Protein AF-A0A0A1DV80-F1 (afdb_monomer_lite)

pLDDT: mean 79.47, std 16.69, range [45.62, 98.44]

Structure (mmCIF, N/CA/C/O backbone):
data_AF-A0A0A1DV80-F1
#
_entry.id   AF-A0A0A1DV80-F1
#
loop_
_atom_site.group_PDB
_atom_site.id
_atom_site.type_symbol
_atom_site.label_atom_id
_atom_site.label_alt_id
_atom_site.label_comp_id
_atom_site.label_asym_id
_atom_site.label_entity_id
_atom_site.label_seq_id
_atom_site.pdbx_PDB_ins_code
_atom_site.Cartn_x
_atom_site.Cartn_y
_atom_site.Cartn_z
_atom_site.occupancy
_atom_site.B_iso_or_equiv
_atom_site.auth_seq_id
_atom_site.auth_comp_id
_atom_site.auth_asym_id
_atom_site.auth_atom_id
_atom_site.pdbx_PDB_model_num
ATOM 1 N N . MET A 1 1 ? -17.534 30.726 0.437 1.00 45.62 1 MET A N 1
ATOM 2 C CA . MET A 1 1 ? -19.013 30.752 0.409 1.00 45.62 1 MET A CA 1
ATOM 3 C C . MET A 1 1 ? -19.483 29.950 -0.798 1.00 45.62 1 MET A C 1
ATOM 5 O O . MET A 1 1 ? -19.640 30.515 -1.869 1.00 45.62 1 MET A O 1
ATOM 9 N N . THR A 1 2 ? -19.640 28.634 -0.671 1.00 45.81 2 THR A N 1
ATOM 10 C CA . THR A 1 2 ? -20.145 27.783 -1.761 1.00 45.81 2 THR A CA 1
ATOM 11 C C . THR A 1 2 ? -21.286 26.924 -1.237 1.00 45.81 2 THR A C 1
ATOM 13 O O . THR A 1 2 ? -21.209 26.302 -0.180 1.00 45.81 2 THR A O 1
ATOM 16 N N . SER A 1 3 ? -22.398 27.039 -1.955 1.00 58.53 3 SER A N 1
ATOM 17 C CA . SER A 1 3 ? -23.748 26.667 -1.560 1.00 58.53 3 SER A CA 1
ATOM 18 C C . SER A 1 3 ? -23.981 25.162 -1.699 1.00 58.53 3 SER A C 1
ATOM 20 O O . SER A 1 3 ? -23.687 24.568 -2.735 1.00 58.53 3 SER A O 1
ATOM 22 N N . SER A 1 4 ? -24.526 24.557 -0.643 1.00 56.59 4 SER A N 1
ATOM 23 C CA . SER A 1 4 ? -24.950 23.156 -0.584 1.00 56.59 4 SER A CA 1
ATOM 24 C C . SER A 1 4 ? -26.191 22.918 -1.450 1.00 56.59 4 SER A C 1
ATOM 26 O O . SER A 1 4 ? -27.290 23.351 -1.103 1.00 56.59 4 SER A O 1
ATOM 28 N N . ALA A 1 5 ? -26.049 22.176 -2.548 1.00 61.38 5 ALA A N 1
ATOM 29 C CA . ALA A 1 5 ? -27.177 21.725 -3.359 1.00 61.38 5 ALA A CA 1
ATOM 30 C C . ALA A 1 5 ? -27.793 20.445 -2.763 1.00 61.38 5 ALA A C 1
ATOM 32 O O . ALA A 1 5 ? -27.346 19.328 -3.024 1.00 61.38 5 ALA A O 1
ATOM 33 N N . ARG A 1 6 ? -28.846 20.617 -1.956 1.00 59.44 6 ARG A N 1
ATOM 34 C CA .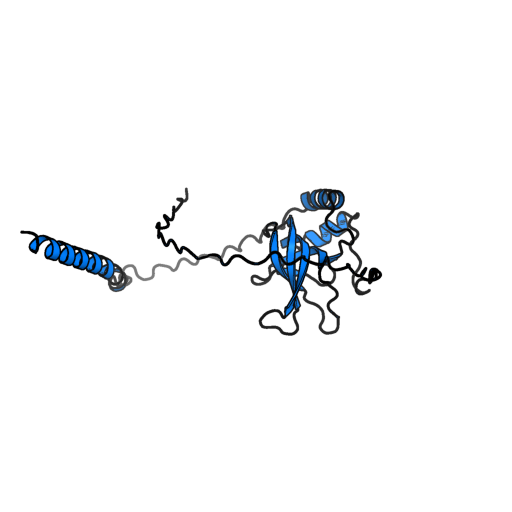 ARG A 1 6 ? -29.735 19.540 -1.495 1.00 59.44 6 ARG A CA 1
ATOM 35 C C . ARG A 1 6 ? -30.460 18.921 -2.696 1.00 59.44 6 ARG A C 1
ATOM 37 O O . ARG A 1 6 ? -31.345 19.548 -3.272 1.00 59.44 6 ARG A O 1
ATOM 44 N N . ARG A 1 7 ? -30.125 17.680 -3.056 1.00 61.72 7 ARG A N 1
ATOM 45 C CA . ARG A 1 7 ? -30.938 16.867 -3.973 1.00 61.72 7 ARG A CA 1
ATOM 46 C C . ARG A 1 7 ? -32.030 16.155 -3.176 1.00 61.72 7 ARG A C 1
ATOM 48 O O . ARG A 1 7 ? -31.753 15.234 -2.417 1.00 61.72 7 ARG A O 1
ATOM 55 N N . LEU A 1 8 ? -33.265 16.620 -3.347 1.00 61.31 8 LEU A N 1
ATOM 56 C CA . LEU A 1 8 ? -34.486 15.942 -2.917 1.00 61.31 8 LEU A CA 1
ATOM 57 C C . LEU A 1 8 ? -34.745 14.765 -3.871 1.00 61.31 8 LEU A C 1
ATOM 59 O O . LEU A 1 8 ? -34.996 14.975 -5.056 1.00 61.31 8 LEU A O 1
ATOM 63 N N . LEU A 1 9 ? -34.644 13.538 -3.362 1.00 60.78 9 LEU A N 1
ATOM 64 C CA . LEU A 1 9 ? -35.046 12.319 -4.069 1.00 60.78 9 LEU A CA 1
ATOM 65 C C . LEU A 1 9 ? -36.551 12.050 -3.842 1.00 60.78 9 LEU A C 1
ATOM 67 O O . LEU A 1 9 ? -37.035 12.251 -2.726 1.00 60.78 9 LEU A O 1
ATOM 71 N N . PRO A 1 10 ? -37.296 11.614 -4.876 1.00 52.72 10 PRO A N 1
ATOM 72 C CA . PRO A 1 10 ? -38.735 11.367 -4.803 1.00 52.72 10 PRO A CA 1
ATOM 73 C C . PRO A 1 10 ? -39.094 10.048 -4.084 1.00 52.72 10 PRO A C 1
ATOM 75 O O . PRO A 1 10 ? -38.354 9.067 -4.190 1.00 52.72 10 PRO A O 1
ATOM 78 N N . PRO A 1 11 ? -40.259 9.987 -3.406 1.00 56.75 11 PRO A N 1
ATOM 79 C CA . PRO A 1 11 ? -40.764 8.788 -2.752 1.00 56.75 11 PRO A CA 1
ATOM 80 C C . PRO A 1 11 ? -41.559 7.950 -3.761 1.00 56.75 11 PRO A C 1
ATOM 82 O O . PRO A 1 11 ? -42.740 8.194 -3.998 1.00 56.75 11 PRO A O 1
ATOM 85 N N . ALA A 1 12 ? -40.921 6.958 -4.375 1.00 55.69 12 ALA A N 1
ATOM 86 C CA . ALA A 1 12 ? -41.628 5.951 -5.160 1.00 55.69 12 ALA A CA 1
ATOM 87 C C . ALA A 1 12 ? -41.785 4.678 -4.322 1.00 55.69 12 ALA A C 1
ATOM 89 O O . ALA A 1 12 ? -40.884 3.846 -4.230 1.00 55.69 12 ALA A O 1
ATOM 90 N N . LEU A 1 13 ? -42.960 4.572 -3.698 1.00 55.25 13 LEU A N 1
ATOM 91 C CA . LEU A 1 13 ? -43.560 3.322 -3.252 1.00 55.25 13 LEU A CA 1
ATOM 92 C C . LEU A 1 13 ? -43.518 2.286 -4.383 1.00 55.25 13 LEU A C 1
ATOM 94 O O . LEU A 1 13 ? -44.096 2.522 -5.439 1.00 55.25 13 LEU A O 1
ATOM 98 N N . LEU A 1 14 ? -42.971 1.105 -4.107 1.00 55.75 14 LEU A N 1
ATOM 99 C CA . LEU A 1 14 ? -43.415 -0.138 -4.735 1.00 55.75 14 LEU A CA 1
ATOM 100 C C . LEU A 1 14 ? -43.264 -1.272 -3.719 1.00 55.75 14 LEU A C 1
ATOM 102 O O . LEU A 1 14 ? -42.194 -1.838 -3.514 1.00 55.75 14 LEU A O 1
ATOM 106 N N . ALA A 1 15 ? -44.374 -1.548 -3.038 1.00 54.16 15 ALA A N 1
ATOM 107 C CA . ALA A 1 15 ? -44.563 -2.730 -2.221 1.00 54.16 15 ALA A CA 1
ATOM 108 C C . ALA A 1 15 ? -44.630 -3.956 -3.141 1.00 54.16 15 ALA A C 1
ATOM 110 O O . ALA A 1 15 ? -45.606 -4.140 -3.866 1.00 54.16 15 ALA A O 1
ATOM 111 N N . VAL A 1 16 ? -43.594 -4.793 -3.107 1.00 56.81 16 VAL A N 1
ATOM 112 C CA . VAL A 1 16 ? -43.622 -6.136 -3.691 1.00 56.81 16 VAL A CA 1
ATOM 113 C C . VAL A 1 16 ? -43.660 -7.124 -2.534 1.00 56.81 16 VAL A C 1
ATOM 115 O O . VAL A 1 16 ? -42.659 -7.389 -1.874 1.00 56.81 16 VAL A O 1
ATOM 118 N N . LEU A 1 17 ? -44.866 -7.618 -2.263 1.00 59.25 17 LEU A N 1
ATOM 119 C CA . LEU A 1 17 ? -45.142 -8.705 -1.336 1.00 59.25 17 LEU A CA 1
ATOM 120 C C . LEU A 1 17 ? -44.662 -10.010 -2.000 1.00 59.25 17 LEU A C 1
ATOM 122 O O . LEU A 1 17 ? -45.382 -10.611 -2.795 1.00 59.25 17 LEU A O 1
ATOM 126 N N . ALA A 1 18 ? -43.418 -10.415 -1.741 1.00 52.72 18 ALA A N 1
ATOM 127 C CA . ALA A 1 18 ? -42.898 -11.699 -2.202 1.00 52.72 18 ALA A CA 1
ATOM 128 C C . ALA A 1 18 ? -43.193 -12.782 -1.156 1.00 52.72 18 ALA A C 1
ATOM 130 O O . ALA A 1 18 ? -42.671 -12.772 -0.042 1.00 52.72 18 ALA A O 1
ATOM 131 N N . LEU A 1 19 ? -44.074 -13.696 -1.551 1.00 56.81 19 LEU A N 1
ATOM 132 C CA . LEU A 1 19 ? -44.430 -14.940 -0.882 1.00 56.81 19 LEU A CA 1
ATOM 133 C C . LEU A 1 19 ? -43.156 -15.756 -0.581 1.00 56.81 19 LEU A C 1
ATOM 135 O O . LEU A 1 19 ? -42.456 -16.173 -1.502 1.00 56.81 19 LEU A O 1
ATOM 139 N N . ALA A 1 20 ? -42.846 -15.976 0.697 1.00 50.53 20 ALA A N 1
ATOM 140 C CA . ALA A 1 20 ? -41.732 -16.821 1.117 1.00 50.53 20 ALA A CA 1
ATOM 141 C C . ALA A 1 20 ? -42.163 -18.302 1.117 1.00 50.53 20 ALA A C 1
ATOM 143 O O . ALA A 1 20 ? -43.093 -18.652 1.848 1.00 50.53 20 ALA A O 1
ATOM 144 N N . PRO A 1 21 ? -41.519 -19.196 0.345 1.00 59.84 21 PRO A N 1
ATOM 145 C CA . PRO A 1 21 ? -41.686 -20.628 0.537 1.00 59.84 21 PRO A CA 1
ATOM 146 C C . PRO A 1 21 ? -40.945 -21.058 1.810 1.00 59.84 21 PRO A C 1
ATOM 148 O O . PRO A 1 21 ? -39.755 -20.791 1.982 1.00 59.84 21 PRO A O 1
ATOM 151 N N . ALA A 1 22 ? -41.667 -21.726 2.708 1.00 55.28 22 ALA A N 1
ATOM 152 C CA . ALA A 1 22 ? -41.114 -22.380 3.884 1.00 55.28 22 ALA A CA 1
ATOM 153 C C . ALA A 1 22 ? -40.126 -23.475 3.446 1.00 55.28 22 ALA A C 1
ATOM 155 O O . ALA A 1 22 ? -40.523 -24.491 2.875 1.00 55.28 22 ALA A O 1
ATOM 156 N N . ALA A 1 23 ? -38.835 -23.252 3.688 1.00 60.34 23 ALA A N 1
ATOM 157 C CA . ALA A 1 23 ? -37.800 -24.248 3.452 1.00 60.34 23 ALA A CA 1
ATOM 158 C C . ALA A 1 23 ? -37.765 -25.264 4.615 1.00 60.34 23 ALA A C 1
ATOM 160 O O . ALA A 1 23 ? -37.848 -24.860 5.778 1.00 60.34 23 ALA A O 1
ATOM 161 N N . PRO A 1 24 ? -37.636 -26.572 4.334 1.00 56.62 24 PRO A N 1
ATOM 162 C CA . PRO A 1 24 ? -37.513 -27.596 5.362 1.00 56.62 24 PRO A CA 1
ATOM 163 C C . PRO A 1 24 ? -36.176 -27.478 6.103 1.00 56.62 24 PRO A C 1
ATOM 165 O O . PRO A 1 24 ? -35.125 -27.249 5.502 1.00 56.62 24 PRO A O 1
ATOM 168 N N . ALA A 1 25 ? -36.229 -27.677 7.420 1.00 55.78 25 ALA A N 1
ATOM 169 C CA . ALA A 1 25 ? -35.079 -27.788 8.306 1.00 55.78 25 ALA A CA 1
ATOM 170 C C . ALA A 1 25 ? -34.263 -29.052 7.969 1.00 55.78 25 ALA A C 1
ATOM 172 O O . ALA A 1 25 ? -34.464 -30.119 8.543 1.00 55.78 25 ALA A O 1
ATOM 173 N N . GLY A 1 26 ? -33.365 -28.941 6.991 1.00 51.91 26 GLY A N 1
ATOM 174 C CA . GLY A 1 26 ? -32.355 -29.951 6.700 1.00 51.91 26 GLY A CA 1
ATOM 175 C C . GLY A 1 26 ? -31.184 -29.803 7.665 1.00 51.91 26 GLY A C 1
ATOM 176 O O . GLY A 1 26 ? -30.527 -28.765 7.682 1.00 51.91 26 GLY A O 1
ATOM 177 N N . ALA A 1 27 ? -30.935 -30.838 8.466 1.00 53.38 27 ALA A N 1
ATOM 178 C CA . ALA A 1 27 ? -29.774 -30.953 9.337 1.00 53.38 27 ALA A CA 1
ATOM 179 C C . ALA A 1 27 ? -28.478 -30.772 8.529 1.00 53.38 27 ALA A C 1
ATOM 181 O O . ALA A 1 27 ? -28.090 -31.629 7.735 1.00 53.38 27 ALA A O 1
ATOM 182 N N . THR A 1 28 ? -27.812 -29.637 8.718 1.00 54.28 28 THR A N 1
ATOM 183 C CA . THR A 1 28 ? -26.502 -29.358 8.141 1.00 54.28 28 THR A CA 1
ATOM 184 C C . THR A 1 28 ? -25.451 -30.162 8.897 1.00 54.28 28 THR A C 1
ATOM 186 O O . THR A 1 28 ? -25.067 -29.832 10.018 1.00 54.28 28 THR A O 1
ATOM 189 N N . ALA A 1 29 ? -24.981 -31.244 8.278 1.00 60.16 29 ALA A N 1
ATOM 190 C CA . ALA A 1 29 ? -23.756 -31.908 8.694 1.00 60.16 29 ALA A CA 1
ATOM 191 C C . ALA A 1 29 ? -22.610 -30.887 8.614 1.00 60.16 29 ALA A C 1
ATOM 193 O O . ALA A 1 29 ? -22.323 -30.347 7.544 1.00 60.16 29 ALA A O 1
ATOM 194 N N . ALA A 1 30 ? -22.003 -30.578 9.760 1.00 64.31 30 ALA A N 1
ATOM 195 C CA . ALA A 1 30 ? -20.865 -29.677 9.832 1.00 64.31 30 ALA A CA 1
ATOM 196 C C . ALA A 1 30 ? -19.725 -30.238 8.960 1.00 64.31 30 ALA A C 1
ATOM 198 O O . ALA A 1 30 ? -19.338 -31.395 9.155 1.00 64.31 30 ALA A O 1
ATOM 199 N N . PRO A 1 31 ? -19.186 -29.471 7.996 1.00 70.19 31 PRO A N 1
ATOM 200 C CA . PRO A 1 31 ? -18.029 -29.915 7.241 1.00 70.19 31 PRO A CA 1
ATOM 201 C C . PRO A 1 31 ? -16.857 -30.073 8.212 1.00 70.19 31 PRO A C 1
ATOM 203 O O . PRO A 1 31 ? -16.466 -29.130 8.901 1.00 70.19 31 PRO A O 1
ATOM 206 N N . VAL A 1 32 ? -16.311 -31.287 8.280 1.00 66.12 32 VAL A N 1
ATOM 207 C CA . VAL A 1 32 ? -15.057 -31.565 8.979 1.00 66.12 32 VAL A CA 1
ATOM 208 C C . VAL A 1 32 ? -13.970 -30.781 8.248 1.00 66.12 32 VAL A C 1
ATOM 210 O O . VAL A 1 32 ? -13.603 -31.119 7.124 1.00 66.12 32 VAL A O 1
ATOM 213 N N . ALA A 1 33 ? -13.515 -29.685 8.855 1.00 63.66 33 ALA A N 1
ATOM 214 C CA . ALA A 1 33 ? -12.435 -28.869 8.328 1.00 63.66 33 ALA A CA 1
ATOM 215 C C . ALA A 1 33 ? -11.159 -29.718 8.277 1.00 63.66 33 ALA A C 1
ATOM 217 O O . ALA A 1 33 ? -10.582 -30.060 9.310 1.00 63.66 33 ALA A O 1
ATOM 218 N N . VAL A 1 34 ? -10.742 -30.094 7.069 1.00 70.38 34 VAL A N 1
ATOM 219 C CA . VAL A 1 34 ? -9.449 -30.738 6.839 1.00 70.38 34 VAL A CA 1
ATOM 220 C C . VAL A 1 34 ? -8.370 -29.690 7.137 1.00 70.38 34 VAL A C 1
ATOM 222 O O . VAL A 1 34 ? -8.419 -28.613 6.540 1.00 70.38 34 VAL A O 1
ATOM 225 N N . PRO A 1 35 ? -7.428 -29.943 8.064 1.00 59.53 35 PRO A N 1
ATOM 226 C CA . PRO A 1 35 ? -6.361 -28.999 8.364 1.00 59.53 35 PRO A CA 1
ATOM 227 C C . PRO A 1 35 ? -5.484 -28.819 7.123 1.00 59.53 35 PRO A C 1
ATOM 229 O O . PRO A 1 35 ? -4.832 -29.756 6.660 1.00 59.53 35 PRO A O 1
ATOM 232 N N . GLU A 1 36 ? -5.510 -27.612 6.564 1.00 67.56 36 GLU A N 1
ATOM 233 C CA . GLU A 1 36 ? -4.682 -27.231 5.425 1.00 67.56 36 GLU A CA 1
ATOM 234 C C . GLU A 1 36 ? -3.203 -27.256 5.856 1.00 67.56 36 GLU A C 1
ATOM 236 O O . GLU A 1 36 ? -2.866 -26.710 6.915 1.00 67.56 36 GLU A O 1
ATOM 241 N N . PRO A 1 37 ? -2.309 -27.916 5.098 1.00 54.84 37 PRO A N 1
ATOM 242 C CA . PRO A 1 37 ? -0.904 -28.015 5.464 1.00 54.84 37 PRO A CA 1
ATOM 243 C C . PRO A 1 37 ? -0.294 -26.617 5.586 1.00 54.84 37 PRO A C 1
ATOM 245 O O . PRO A 1 37 ? -0.355 -25.805 4.659 1.00 54.84 37 PRO A O 1
ATOM 248 N N . ALA A 1 38 ? 0.314 -26.349 6.745 1.00 55.75 38 ALA A N 1
ATOM 249 C CA . ALA A 1 38 ? 1.034 -25.118 7.034 1.00 55.75 38 ALA A CA 1
ATOM 250 C C . ALA A 1 38 ? 2.192 -24.960 6.038 1.00 55.75 38 ALA A C 1
ATOM 252 O O . ALA A 1 38 ? 3.284 -25.499 6.212 1.00 55.75 38 ALA A O 1
ATOM 253 N N . THR A 1 39 ? 1.922 -24.248 4.948 1.00 52.19 39 THR A N 1
ATOM 254 C CA . THR A 1 39 ? 2.906 -23.958 3.911 1.00 52.19 39 THR A CA 1
ATOM 255 C C . THR A 1 39 ? 3.950 -23.020 4.509 1.00 52.19 39 THR A C 1
ATOM 257 O O . THR A 1 39 ? 3.603 -21.939 4.993 1.00 52.19 39 THR A O 1
ATOM 260 N N . ALA A 1 40 ? 5.215 -23.449 4.497 1.00 52.06 40 ALA A N 1
ATOM 261 C CA . ALA A 1 40 ? 6.348 -22.665 4.977 1.00 52.06 40 ALA A CA 1
ATOM 262 C C . ALA A 1 40 ? 6.342 -21.247 4.364 1.00 52.06 40 ALA A C 1
ATOM 264 O O . ALA A 1 40 ? 5.935 -21.085 3.205 1.00 52.06 40 ALA A O 1
ATOM 265 N N . PRO A 1 41 ? 6.768 -20.211 5.113 1.00 51.84 41 PRO A N 1
ATOM 266 C CA . PRO A 1 41 ? 6.835 -18.851 4.596 1.00 51.84 41 PRO A CA 1
ATOM 267 C C . PRO A 1 41 ? 7.821 -18.828 3.429 1.00 51.84 41 PRO A C 1
ATOM 269 O O . PRO A 1 41 ? 9.023 -18.995 3.605 1.00 51.84 41 PRO A O 1
ATOM 272 N N . ALA A 1 42 ? 7.299 -18.686 2.216 1.00 48.75 42 ALA A N 1
ATOM 273 C CA . ALA A 1 42 ? 8.141 -18.568 1.044 1.00 48.75 42 ALA A CA 1
ATOM 274 C C . ALA A 1 42 ? 8.808 -17.193 1.034 1.00 48.75 42 ALA A C 1
ATOM 276 O O . ALA A 1 42 ? 8.151 -16.178 1.280 1.00 48.75 42 ALA A O 1
ATOM 277 N N . ALA A 1 43 ? 10.100 -17.196 0.728 1.00 49.44 43 ALA A N 1
ATOM 278 C CA . ALA A 1 43 ? 10.895 -15.998 0.546 1.00 49.44 43 ALA A CA 1
ATOM 279 C C . ALA A 1 43 ? 10.310 -15.119 -0.575 1.00 49.44 43 ALA A C 1
ATOM 281 O O . ALA A 1 43 ? 9.843 -15.629 -1.599 1.00 49.44 43 ALA A O 1
ATOM 282 N N . T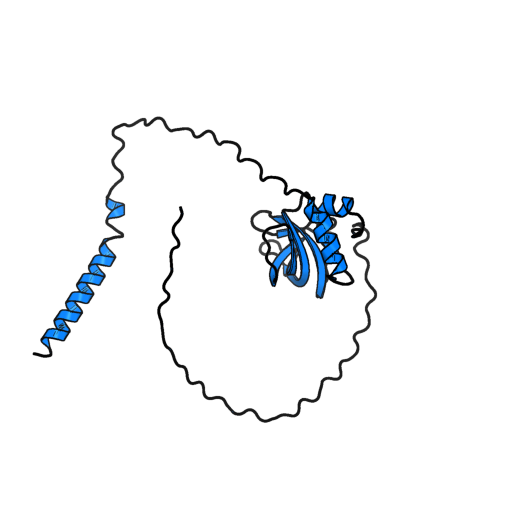YR A 1 44 ? 10.344 -13.799 -0.367 1.00 55.25 44 TYR A N 1
ATOM 283 C CA . TYR A 1 44 ? 10.253 -12.810 -1.446 1.00 55.25 44 TYR A CA 1
ATOM 284 C C . TYR A 1 44 ? 11.312 -13.139 -2.517 1.00 55.25 44 TYR A C 1
ATOM 286 O O . TYR A 1 44 ? 12.291 -13.827 -2.201 1.00 55.25 44 TYR A O 1
ATOM 294 N N . PRO A 1 45 ? 11.149 -12.695 -3.777 1.00 56.56 45 PRO A N 1
ATOM 295 C CA . PRO A 1 45 ? 12.204 -12.877 -4.759 1.00 56.56 45 PRO A CA 1
ATOM 296 C C . PRO A 1 45 ? 13.480 -12.278 -4.167 1.00 56.56 45 PRO A C 1
ATOM 298 O O . PRO A 1 45 ? 13.457 -11.155 -3.668 1.00 56.56 45 PRO A O 1
ATOM 301 N N . ALA A 1 46 ? 14.578 -13.034 -4.201 1.00 61.12 46 ALA A N 1
ATOM 302 C CA . ALA A 1 46 ? 15.850 -12.669 -3.567 1.00 61.12 46 ALA A CA 1
ATOM 303 C C . ALA A 1 46 ? 16.457 -11.344 -4.081 1.00 61.12 46 ALA A C 1
ATOM 305 O O . ALA A 1 46 ? 17.516 -10.937 -3.623 1.00 61.12 46 ALA A O 1
ATOM 306 N N . MET A 1 47 ? 15.805 -10.701 -5.053 1.00 64.69 47 MET A N 1
ATOM 307 C CA . MET A 1 47 ? 16.188 -9.428 -5.651 1.00 64.69 47 MET A CA 1
ATOM 308 C C . MET A 1 47 ? 15.683 -8.202 -4.884 1.00 64.69 47 MET A C 1
ATOM 310 O O . MET A 1 47 ? 16.193 -7.115 -5.130 1.00 64.69 47 MET A O 1
ATOM 314 N N . CYS A 1 48 ? 14.691 -8.343 -4.000 1.00 80.38 48 CYS A N 1
ATOM 315 C CA . CYS A 1 48 ? 14.173 -7.215 -3.230 1.00 80.38 48 CYS A CA 1
ATOM 316 C C . CYS A 1 48 ? 14.486 -7.406 -1.745 1.00 80.38 48 CYS A C 1
ATOM 318 O O . CYS A 1 48 ? 14.083 -8.409 -1.148 1.00 80.38 48 CYS A O 1
ATOM 320 N N . ASP A 1 49 ? 15.158 -6.423 -1.148 1.00 83.06 49 ASP A N 1
ATOM 321 C CA . ASP A 1 49 ? 15.418 -6.408 0.287 1.00 83.06 49 ASP A CA 1
ATOM 322 C C . ASP A 1 49 ? 14.105 -6.284 1.070 1.00 83.06 49 ASP A C 1
ATOM 324 O O . ASP A 1 49 ? 13.229 -5.458 0.767 1.00 83.06 49 ASP A O 1
ATOM 328 N N . ALA A 1 50 ? 13.959 -7.140 2.082 1.00 88.06 50 ALA A N 1
ATOM 329 C CA . ALA A 1 50 ? 12.826 -7.080 2.988 1.00 88.06 50 ALA A CA 1
ATOM 330 C C . ALA A 1 50 ? 12.886 -5.770 3.781 1.00 88.06 50 ALA A C 1
ATOM 332 O O . ALA A 1 50 ? 13.894 -5.493 4.420 1.00 88.06 50 ALA A O 1
ATOM 333 N N . LEU A 1 51 ? 11.794 -5.002 3.755 1.00 93.06 51 LEU A N 1
ATOM 334 C CA . LEU A 1 51 ? 11.661 -3.777 4.542 1.00 93.06 51 LEU A CA 1
ATOM 335 C C . LEU A 1 51 ? 11.789 -4.085 6.038 1.00 93.06 51 LEU A C 1
ATOM 337 O O . LEU A 1 51 ? 10.982 -4.856 6.577 1.00 93.06 51 LEU A O 1
ATOM 341 N N . ASP A 1 52 ? 12.737 -3.442 6.716 1.00 94.44 52 ASP A N 1
ATOM 342 C CA . ASP A 1 52 ? 12.813 -3.477 8.169 1.00 94.44 52 ASP A CA 1
ATOM 343 C C . ASP A 1 52 ? 11.799 -2.492 8.762 1.00 94.44 52 ASP A C 1
ATOM 345 O O . ASP A 1 52 ? 11.988 -1.280 8.794 1.00 94.44 52 ASP A O 1
ATOM 349 N N . LEU A 1 53 ? 10.693 -3.021 9.292 1.00 94.06 53 LEU A N 1
ATOM 350 C CA . LEU A 1 53 ? 9.652 -2.203 9.924 1.00 94.06 53 LEU A CA 1
ATOM 351 C C . LEU A 1 53 ? 10.106 -1.508 11.219 1.00 94.06 53 LEU A C 1
ATOM 353 O O . LEU A 1 53 ? 9.334 -0.747 11.812 1.00 94.06 53 LEU A O 1
ATOM 357 N N . THR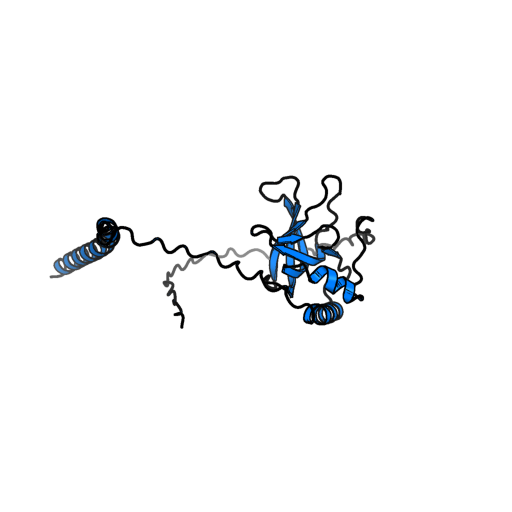 A 1 54 ? 11.300 -1.829 11.718 1.00 94.31 54 THR A N 1
ATOM 358 C CA . THR A 1 54 ? 11.897 -1.183 12.886 1.00 94.31 54 THR A CA 1
ATOM 359 C C . THR A 1 54 ? 12.791 -0.004 12.515 1.00 94.31 54 THR A C 1
ATOM 361 O O . THR A 1 54 ? 12.956 0.877 13.364 1.00 94.31 54 THR A O 1
ATOM 364 N N . ASP A 1 55 ? 13.261 0.065 11.266 1.00 96.12 55 ASP A N 1
ATOM 365 C CA . ASP A 1 55 ? 14.058 1.166 10.731 1.00 96.12 55 ASP A CA 1
ATOM 366 C C . ASP A 1 55 ? 13.146 2.292 10.212 1.00 96.12 55 ASP A C 1
ATOM 368 O O . ASP A 1 55 ? 12.466 2.185 9.190 1.00 96.12 55 ASP A O 1
ATOM 372 N N . GLU A 1 56 ? 13.114 3.391 10.962 1.00 95.38 56 GLU A N 1
ATOM 373 C CA . GLU A 1 56 ? 12.352 4.590 10.611 1.00 95.38 56 GLU A CA 1
ATOM 374 C C . GLU A 1 56 ? 12.864 5.236 9.320 1.00 95.38 56 GLU A C 1
ATOM 376 O O . GLU A 1 56 ? 12.061 5.618 8.472 1.00 95.38 56 GLU A O 1
ATOM 381 N N . ALA A 1 57 ? 14.184 5.285 9.122 1.00 95.31 57 ALA A N 1
ATOM 382 C CA . ALA A 1 57 ? 14.774 5.923 7.952 1.00 95.31 57 ALA A CA 1
ATOM 383 C C . ALA A 1 57 ? 14.447 5.152 6.666 1.00 95.31 57 ALA A C 1
ATOM 385 O O . ALA A 1 57 ? 14.234 5.766 5.619 1.00 95.31 57 ALA A O 1
ATOM 386 N N . GLU A 1 58 ? 14.366 3.819 6.735 1.00 95.44 58 GLU A N 1
ATOM 387 C CA . GLU A 1 58 ? 13.971 3.001 5.586 1.00 95.44 58 GLU A CA 1
ATOM 388 C C . GLU A 1 58 ? 12.496 3.220 5.212 1.00 95.44 58 GLU A C 1
ATOM 390 O O . GLU A 1 58 ? 12.165 3.391 4.033 1.00 95.44 58 GLU A O 1
ATOM 395 N N . ILE A 1 59 ? 11.604 3.261 6.208 1.00 96.06 59 ILE A N 1
ATOM 396 C CA . ILE A 1 59 ? 10.179 3.547 5.989 1.00 96.06 59 ILE A CA 1
ATOM 397 C C . ILE A 1 59 ? 9.998 4.947 5.402 1.00 96.06 59 ILE A C 1
ATOM 399 O O . ILE A 1 59 ? 9.262 5.099 4.425 1.00 96.06 59 ILE A O 1
ATOM 403 N N . ASP A 1 60 ? 10.693 5.943 5.946 1.00 94.75 60 ASP A N 1
ATOM 404 C CA . ASP A 1 60 ? 10.632 7.323 5.472 1.00 94.75 60 ASP A CA 1
ATOM 405 C C . ASP A 1 60 ? 11.144 7.441 4.036 1.00 94.75 60 ASP A C 1
ATOM 407 O O . ASP A 1 60 ? 10.484 8.055 3.196 1.00 94.75 60 ASP A O 1
ATOM 411 N N . ALA A 1 61 ? 12.264 6.790 3.707 1.00 93.75 61 ALA A N 1
ATOM 412 C CA . ALA A 1 61 ? 12.820 6.794 2.356 1.00 93.75 61 ALA A CA 1
ATOM 413 C C . ALA A 1 61 ? 11.854 6.201 1.316 1.00 93.75 61 ALA A C 1
ATOM 415 O O . ALA A 1 61 ? 11.768 6.713 0.197 1.00 93.75 61 ALA A O 1
ATOM 416 N N . ARG A 1 62 ? 11.096 5.153 1.674 1.00 95.12 62 ARG A N 1
ATOM 417 C CA . ARG A 1 62 ? 10.075 4.552 0.794 1.00 95.12 62 ARG A CA 1
ATOM 418 C C . ARG A 1 62 ? 8.775 5.361 0.754 1.00 95.12 62 ARG A C 1
ATOM 420 O O . ARG A 1 62 ? 8.119 5.408 -0.284 1.00 95.12 62 ARG A O 1
ATOM 427 N N . ALA A 1 63 ? 8.397 6.005 1.858 1.00 95.50 63 ALA A N 1
ATOM 428 C CA . ALA A 1 63 ? 7.172 6.798 1.964 1.00 95.50 63 ALA A CA 1
ATOM 429 C C . ALA A 1 63 ? 7.286 8.197 1.351 1.00 95.50 63 ALA A C 1
ATOM 431 O O . ALA A 1 63 ? 6.284 8.745 0.896 1.00 95.50 63 ALA A O 1
ATOM 432 N N . LEU A 1 64 ? 8.476 8.797 1.337 1.00 93.69 64 LEU A N 1
ATOM 433 C CA . LEU A 1 64 ? 8.697 10.143 0.813 1.00 93.69 64 LEU A CA 1
ATOM 434 C C . LEU A 1 64 ? 8.217 10.310 -0.646 1.00 93.69 64 LEU A C 1
ATOM 436 O O . LEU A 1 64 ? 7.438 11.237 -0.887 1.00 93.69 64 LEU A O 1
ATOM 440 N N . PRO A 1 65 ? 8.593 9.430 -1.602 1.00 94.00 65 PRO A N 1
ATOM 441 C CA . PRO A 1 65 ? 8.130 9.527 -2.985 1.00 94.00 65 PRO A CA 1
ATOM 442 C C . PRO A 1 65 ? 6.734 8.929 -3.217 1.00 94.00 65 PRO A C 1
ATOM 444 O O . PRO A 1 65 ? 6.282 8.933 -4.353 1.00 94.00 65 PRO A O 1
ATOM 447 N N . ALA A 1 66 ? 6.075 8.363 -2.202 1.00 95.56 66 ALA A N 1
ATOM 448 C CA . ALA A 1 66 ? 4.757 7.754 -2.354 1.00 95.56 66 ALA A CA 1
ATOM 449 C C . ALA A 1 66 ? 3.638 8.793 -2.181 1.00 95.56 66 ALA A C 1
ATOM 451 O O . ALA A 1 66 ? 3.677 9.622 -1.265 1.00 95.56 66 ALA A O 1
ATOM 452 N N . ASP A 1 67 ? 2.621 8.709 -3.034 1.00 95.62 67 ASP A N 1
ATOM 453 C CA . ASP A 1 67 ? 1.399 9.508 -2.930 1.00 95.62 67 ASP A CA 1
ATOM 454 C C . ASP A 1 67 ? 0.493 8.935 -1.828 1.00 95.62 67 ASP A C 1
ATOM 456 O O . ASP A 1 67 ? 0.074 9.664 -0.922 1.00 95.62 67 ASP A O 1
ATOM 460 N N . ASP A 1 68 ? 0.316 7.607 -1.817 1.00 96.94 68 ASP A N 1
ATOM 461 C CA . ASP A 1 68 ? -0.418 6.887 -0.776 1.00 96.94 68 ASP A CA 1
ATOM 462 C C . ASP A 1 68 ? 0.443 5.842 -0.069 1.00 96.94 68 ASP A C 1
ATOM 464 O O . ASP A 1 68 ? 1.262 5.135 -0.667 1.00 96.94 68 ASP A O 1
ATOM 468 N N . VAL A 1 69 ? 0.184 5.694 1.231 1.00 97.56 69 VAL A N 1
ATOM 469 C CA . VAL A 1 69 ? 0.737 4.618 2.052 1.00 97.56 69 VAL A CA 1
ATOM 470 C C . VAL A 1 69 ? -0.393 3.979 2.838 1.00 97.56 69 VAL A C 1
ATOM 472 O O . VAL A 1 69 ? -1.035 4.611 3.682 1.00 97.56 69 VAL A O 1
ATOM 475 N N . PHE A 1 70 ? -0.636 2.699 2.591 1.00 98.25 70 PHE A N 1
ATOM 476 C CA . PHE A 1 70 ? -1.695 1.957 3.263 1.00 98.25 70 PHE A CA 1
ATOM 477 C C . PHE A 1 70 ? -1.312 0.497 3.437 1.00 98.25 70 PHE A C 1
ATOM 479 O O . PHE A 1 70 ? -0.535 -0.065 2.672 1.00 98.25 70 PHE A O 1
ATOM 486 N N . ALA A 1 71 ? -1.887 -0.142 4.448 1.00 98.19 71 ALA A N 1
ATOM 487 C CA . ALA A 1 71 ? -1.796 -1.580 4.602 1.00 98.19 71 ALA A CA 1
ATOM 488 C C . ALA A 1 71 ? -3.143 -2.238 4.290 1.00 98.19 71 ALA A C 1
ATOM 490 O O . ALA A 1 71 ? -4.219 -1.734 4.639 1.00 98.19 71 ALA A O 1
ATOM 491 N N . GLY A 1 72 ? -3.081 -3.374 3.605 1.00 97.75 72 GLY A N 1
ATOM 492 C CA . GLY A 1 72 ? -4.262 -4.070 3.124 1.00 97.75 72 GLY A CA 1
ATOM 493 C C . GLY A 1 72 ? -3.984 -5.508 2.719 1.00 97.75 72 GLY A C 1
ATOM 494 O O . GLY A 1 72 ? -2.836 -5.929 2.571 1.00 97.75 72 GLY A O 1
ATOM 495 N N . THR A 1 73 ? -5.063 -6.261 2.533 1.00 97.75 73 THR A N 1
ATOM 496 C CA . THR A 1 73 ? -5.007 -7.673 2.149 1.00 97.75 73 THR A CA 1
ATOM 497 C C . THR A 1 73 ? -5.354 -7.845 0.678 1.00 97.75 73 THR A C 1
ATOM 499 O O . THR A 1 73 ? -6.397 -7.383 0.210 1.00 97.75 73 THR A O 1
ATOM 502 N N . VAL A 1 74 ? -4.511 -8.575 -0.050 1.00 97.06 74 VAL A N 1
ATOM 503 C CA . VAL A 1 74 ? -4.733 -8.889 -1.468 1.00 97.06 74 VAL A CA 1
ATOM 504 C C . VAL A 1 74 ? -5.874 -9.896 -1.594 1.00 97.06 74 VAL A C 1
ATOM 506 O O . VAL A 1 74 ? -5.786 -11.023 -1.108 1.00 97.06 74 VAL A O 1
ATOM 509 N N . ARG A 1 75 ? -6.962 -9.507 -2.256 1.00 96.94 75 ARG A N 1
ATOM 510 C CA . ARG A 1 75 ? -8.158 -10.341 -2.457 1.00 96.94 75 ARG A CA 1
ATOM 511 C C . ARG A 1 75 ? -8.115 -11.100 -3.771 1.00 96.94 75 ARG A C 1
ATOM 513 O O . ARG A 1 75 ? -8.421 -12.290 -3.803 1.00 96.94 75 ARG A O 1
ATOM 520 N N . ALA A 1 76 ? -7.715 -10.426 -4.842 1.00 93.69 76 ALA A N 1
ATOM 521 C CA . ALA A 1 76 ? -7.667 -11.006 -6.174 1.00 93.69 76 ALA A CA 1
ATOM 522 C C . ALA A 1 76 ? -6.446 -10.515 -6.953 1.00 93.69 76 ALA A C 1
ATOM 524 O O . ALA A 1 76 ? -5.842 -9.498 -6.627 1.00 93.69 76 ALA A O 1
ATOM 525 N N . VAL A 1 77 ? -6.107 -11.279 -7.986 1.00 92.38 77 VAL A N 1
ATOM 526 C CA . VAL A 1 77 ? -5.070 -10.960 -8.967 1.00 92.38 77 VAL A CA 1
ATOM 527 C C . VAL A 1 77 ? -5.770 -11.006 -10.314 1.00 92.38 77 VAL A C 1
ATOM 529 O O . VAL A 1 77 ? -6.430 -12.006 -10.606 1.00 92.38 77 VAL A O 1
ATOM 532 N N . GLN A 1 78 ? -5.682 -9.929 -11.085 1.00 90.69 78 GLN A N 1
ATOM 533 C CA . GLN A 1 78 ? -6.373 -9.781 -12.360 1.00 90.69 78 GLN A CA 1
ATOM 534 C C . GLN A 1 78 ? -5.481 -9.062 -13.381 1.00 90.69 78 GLN A C 1
ATOM 536 O O . GLN A 1 78 ? -4.714 -8.182 -12.993 1.00 90.69 78 GLN A O 1
ATOM 541 N N . PRO A 1 79 ? -5.565 -9.397 -14.678 1.00 87.12 79 PRO A N 1
ATOM 542 C CA . PRO A 1 79 ? -4.887 -8.629 -15.718 1.00 87.12 79 PRO A CA 1
ATOM 543 C C . PRO A 1 79 ? -5.372 -7.178 -15.719 1.00 87.12 79 PRO A C 1
ATOM 545 O O . PRO A 1 79 ? -6.569 -6.919 -15.556 1.00 87.12 79 PRO A O 1
ATOM 548 N N . THR A 1 80 ? -4.464 -6.228 -15.926 1.00 86.38 80 THR A N 1
ATOM 549 C CA . THR A 1 80 ? -4.847 -4.822 -16.074 1.00 86.38 80 THR A CA 1
ATOM 550 C C . THR A 1 80 ? -5.441 -4.592 -17.466 1.00 86.38 80 THR A C 1
ATOM 552 O O . THR A 1 80 ? -4.945 -5.099 -18.475 1.00 86.38 80 THR A O 1
ATOM 555 N N . ALA A 1 81 ? -6.531 -3.824 -17.543 1.00 80.25 81 ALA A N 1
ATOM 556 C CA . ALA A 1 81 ? -7.174 -3.513 -18.816 1.00 80.25 81 ALA A CA 1
ATOM 557 C C . ALA A 1 81 ? -6.192 -2.791 -19.759 1.00 80.25 81 ALA A C 1
ATOM 559 O O . ALA A 1 81 ? -5.600 -1.777 -19.391 1.00 80.25 81 ALA A O 1
ATOM 560 N N . GLY A 1 82 ? -6.031 -3.319 -20.974 1.00 79.38 82 GLY A N 1
ATOM 561 C CA . GLY A 1 82 ? -5.166 -2.739 -22.006 1.00 79.38 82 GLY A CA 1
ATOM 562 C C . GLY A 1 82 ? -3.706 -3.196 -21.977 1.00 79.38 82 GLY A C 1
ATOM 563 O O . GLY A 1 82 ? -2.960 -2.821 -22.876 1.00 79.38 82 GLY A O 1
ATOM 564 N N . ASP A 1 83 ? -3.293 -4.020 -21.009 1.00 77.31 83 ASP A N 1
ATOM 565 C CA . ASP A 1 83 ? -1.930 -4.551 -20.958 1.00 77.31 83 ASP A CA 1
ATOM 566 C C . ASP A 1 83 ? -1.903 -5.940 -20.311 1.00 77.31 83 ASP A C 1
ATOM 568 O O . ASP A 1 83 ? -1.845 -6.082 -19.092 1.00 77.31 83 ASP A O 1
ATOM 572 N N . ALA A 1 84 ? -1.941 -6.984 -21.145 1.00 70.06 84 ALA A N 1
ATOM 573 C CA . ALA A 1 84 ? -1.947 -8.374 -20.687 1.00 70.06 84 ALA A CA 1
ATOM 574 C C . ALA A 1 84 ? -0.676 -8.771 -19.914 1.00 70.06 84 ALA A C 1
ATOM 576 O O . ALA A 1 84 ? -0.667 -9.819 -19.271 1.00 70.06 84 ALA A O 1
ATOM 577 N N . LYS A 1 85 ? 0.388 -7.958 -19.979 1.00 75.88 85 LYS A N 1
ATOM 578 C CA . LYS A 1 85 ? 1.634 -8.191 -19.244 1.00 75.88 85 LYS A CA 1
ATOM 579 C C . LYS A 1 85 ? 1.647 -7.518 -17.874 1.00 75.88 85 LYS A C 1
ATOM 581 O O . LYS A 1 85 ? 2.463 -7.891 -17.039 1.00 75.88 85 LYS A O 1
ATOM 586 N N . ARG A 1 86 ? 0.746 -6.563 -17.620 1.00 83.44 86 ARG A N 1
ATOM 587 C CA . ARG A 1 86 ? 0.607 -5.929 -16.307 1.00 83.44 86 ARG A CA 1
ATOM 588 C C . ARG A 1 86 ? -0.435 -6.641 -15.468 1.00 83.44 86 ARG A C 1
ATOM 590 O O . ARG A 1 86 ? -1.554 -6.917 -15.906 1.00 83.44 86 ARG A O 1
ATOM 597 N N . ILE A 1 87 ? -0.060 -6.890 -14.223 1.00 89.94 87 ILE A N 1
ATOM 598 C CA . ILE A 1 87 ? -0.891 -7.591 -13.259 1.00 89.94 87 ILE A CA 1
ATOM 599 C C . ILE A 1 87 ? -1.363 -6.587 -12.210 1.00 89.94 87 ILE A C 1
ATOM 601 O O . ILE A 1 87 ? -0.566 -5.919 -11.549 1.00 89.94 87 ILE A O 1
ATOM 605 N N . GLY A 1 88 ? -2.681 -6.486 -12.081 1.00 94.12 88 GLY A N 1
ATOM 606 C CA . GLY A 1 88 ? -3.359 -5.719 -11.054 1.00 94.12 88 GLY A CA 1
ATOM 607 C C . GLY A 1 88 ? -3.739 -6.601 -9.868 1.00 94.12 88 GLY A C 1
ATOM 608 O O . GLY A 1 88 ? -4.230 -7.723 -10.014 1.00 94.12 88 GLY A O 1
ATOM 609 N N . TYR A 1 89 ? -3.553 -6.068 -8.671 1.00 96.19 89 TYR A N 1
ATOM 610 C CA . TYR A 1 89 ? -3.890 -6.702 -7.409 1.00 96.19 89 TYR A CA 1
ATOM 611 C C . TYR A 1 89 ? -5.055 -5.947 -6.795 1.00 96.19 89 TYR A C 1
ATOM 613 O O . TYR A 1 89 ? -4.949 -4.761 -6.494 1.00 96.19 89 TYR A O 1
ATOM 621 N N . LEU A 1 90 ? -6.182 -6.628 -6.615 1.00 97.00 90 LEU A N 1
ATOM 622 C CA . LEU A 1 90 ? -7.317 -6.048 -5.915 1.00 97.00 90 LEU A CA 1
ATOM 623 C C . LEU A 1 90 ? -7.049 -6.145 -4.415 1.00 97.00 90 LEU A C 1
ATOM 625 O O . LEU A 1 90 ? -7.102 -7.236 -3.839 1.00 97.00 90 LEU A O 1
ATOM 629 N N . VAL A 1 91 ? -6.744 -5.016 -3.790 1.00 98.12 91 VAL A N 1
ATOM 630 C CA . VAL A 1 91 ? -6.376 -4.917 -2.379 1.00 98.12 91 VAL A CA 1
ATOM 631 C C . VAL A 1 91 ? -7.553 -4.365 -1.589 1.00 98.12 91 VAL A C 1
ATOM 633 O O . VAL A 1 91 ? -8.094 -3.318 -1.925 1.00 98.12 91 VAL A O 1
ATOM 636 N N . ALA A 1 92 ? -7.948 -5.065 -0.526 1.00 98.12 92 ALA A N 1
ATOM 637 C CA . ALA A 1 92 ? -8.869 -4.528 0.468 1.00 98.12 92 ALA A CA 1
ATOM 638 C C . ALA A 1 92 ? -8.071 -3.727 1.500 1.00 98.12 92 ALA A C 1
ATOM 640 O O . ALA A 1 92 ? -7.265 -4.300 2.237 1.00 98.12 92 ALA A O 1
ATOM 641 N N . VAL A 1 93 ? -8.293 -2.417 1.537 1.00 98.44 93 VAL A N 1
ATOM 642 C CA . VAL A 1 93 ? -7.573 -1.482 2.402 1.00 98.44 93 VAL A CA 1
ATOM 643 C C . VAL A 1 93 ? -8.059 -1.642 3.836 1.00 98.44 93 VAL A C 1
ATOM 645 O O . VAL A 1 93 ? -9.227 -1.414 4.145 1.00 98.44 93 VAL A O 1
ATOM 648 N N . GLU A 1 94 ? -7.157 -2.019 4.733 1.00 97.94 94 GLU A N 1
ATOM 649 C CA . GLU A 1 94 ? -7.479 -2.235 6.145 1.00 97.94 94 GLU A CA 1
ATOM 650 C C . GLU A 1 94 ? -7.119 -1.020 6.998 1.00 97.94 94 GLU A C 1
ATOM 652 O O . GLU A 1 94 ? -7.846 -0.678 7.938 1.00 97.94 94 GLU A O 1
ATOM 657 N N . ARG A 1 95 ? -6.004 -0.356 6.673 1.00 97.94 95 ARG A N 1
ATOM 658 C CA . ARG A 1 95 ? -5.558 0.879 7.322 1.00 97.94 95 ARG A CA 1
ATOM 659 C C . ARG A 1 95 ? -4.872 1.806 6.320 1.00 97.94 95 ARG A C 1
ATOM 661 O O . ARG A 1 95 ? -3.784 1.464 5.859 1.00 97.94 95 ARG A O 1
ATOM 668 N N . PRO A 1 96 ? -5.436 2.991 6.055 1.00 97.75 96 PRO A N 1
ATOM 669 C CA . PRO A 1 96 ? -4.682 4.058 5.421 1.00 97.75 96 PRO A CA 1
ATOM 670 C C . PRO A 1 96 ? -3.782 4.755 6.446 1.00 97.75 96 PRO A C 1
ATOM 672 O O . PRO A 1 96 ? -4.176 4.949 7.603 1.00 97.75 96 PRO A O 1
ATOM 675 N N . PHE A 1 97 ? -2.567 5.099 6.026 1.00 96.56 97 PHE A N 1
ATOM 676 C CA . PHE A 1 97 ? -1.611 5.876 6.817 1.00 96.56 97 PHE A CA 1
ATOM 677 C C . PHE A 1 97 ? -1.353 7.251 6.203 1.00 96.56 97 PHE A C 1
ATOM 679 O O . PHE A 1 97 ? -1.250 8.224 6.944 1.00 96.56 97 PHE A O 1
ATOM 686 N N . ARG A 1 98 ? -1.294 7.329 4.871 1.00 95.12 98 ARG A N 1
ATOM 687 C CA . ARG A 1 98 ? -1.106 8.556 4.093 1.00 95.12 98 ARG A CA 1
ATOM 688 C C . ARG A 1 98 ? -1.836 8.432 2.755 1.00 95.12 98 ARG A C 1
ATOM 690 O O . ARG A 1 98 ? -2.010 7.312 2.277 1.00 95.12 98 ARG A O 1
ATOM 697 N N . GLY A 1 99 ? -2.211 9.570 2.177 1.00 94.06 99 GLY A N 1
ATOM 698 C CA . GLY A 1 99 ? -2.891 9.639 0.885 1.00 94.06 99 GLY A CA 1
ATOM 699 C C . GLY A 1 99 ? -4.399 9.849 1.012 1.00 94.06 99 GLY A C 1
ATOM 700 O O . GLY A 1 99 ? -4.882 10.227 2.085 1.00 94.06 99 GLY A O 1
ATOM 701 N N . ASP A 1 100 ? -5.134 9.628 -0.075 1.00 94.50 100 ASP A N 1
ATOM 702 C CA . ASP A 1 100 ? -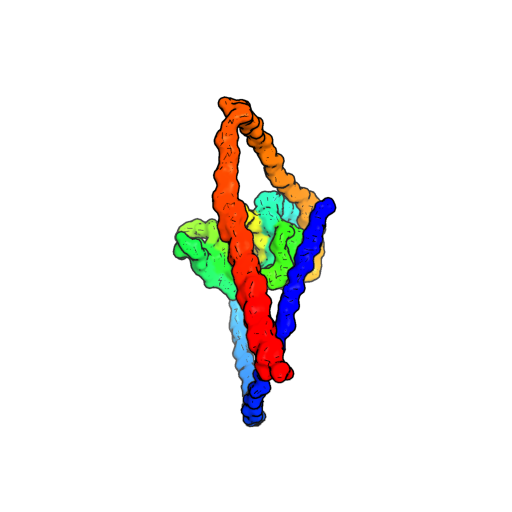6.588 9.854 -0.154 1.00 94.50 100 ASP A CA 1
ATOM 703 C C . ASP A 1 100 ? -7.419 8.556 -0.174 1.00 94.50 100 ASP A C 1
ATOM 705 O O . ASP A 1 100 ? -8.654 8.579 -0.151 1.00 94.50 100 ASP A O 1
ATOM 709 N N . ILE A 1 101 ? -6.744 7.407 -0.135 1.00 96.62 101 ILE A N 1
ATOM 710 C CA . ILE A 1 101 ? -7.379 6.094 -0.099 1.00 96.62 101 ILE A CA 1
ATOM 711 C C . ILE A 1 101 ? -8.052 5.845 1.261 1.00 96.62 101 ILE A C 1
ATOM 713 O O . ILE A 1 101 ? -7.408 5.697 2.299 1.00 96.62 101 ILE A O 1
ATOM 717 N N . ASP A 1 102 ? -9.376 5.703 1.250 1.00 97.19 102 ASP A N 1
ATOM 718 C CA . ASP A 1 102 ? -10.159 5.408 2.451 1.00 97.19 102 ASP A CA 1
ATOM 719 C C . ASP A 1 102 ? -10.006 3.960 2.956 1.00 97.19 102 ASP A C 1
ATOM 721 O O . ASP A 1 102 ? -9.816 2.993 2.209 1.00 97.19 102 ASP A O 1
ATOM 725 N N . LYS A 1 103 ? -10.230 3.790 4.264 1.00 97.56 103 LYS A N 1
ATOM 726 C CA . LYS A 1 103 ? -10.397 2.477 4.901 1.00 97.56 103 LYS A CA 1
ATOM 727 C C . LYS A 1 103 ? -11.572 1.706 4.279 1.00 97.56 103 LYS A C 1
ATOM 729 O O . LYS A 1 103 ? -12.587 2.289 3.906 1.00 97.56 103 LYS A O 1
ATOM 734 N N . ASP A 1 104 ? -11.453 0.380 4.229 1.00 97.00 104 ASP A N 1
ATOM 735 C CA . ASP A 1 104 ? -12.471 -0.562 3.747 1.00 97.00 104 ASP A CA 1
ATOM 736 C C . ASP A 1 104 ? -12.791 -0.434 2.240 1.00 97.00 104 ASP A C 1
ATOM 738 O O . ASP A 1 104 ? -13.700 -1.096 1.731 1.00 97.00 104 ASP A O 1
ATOM 742 N N . LYS A 1 105 ? -12.020 0.369 1.492 1.00 97.88 105 LYS A N 1
ATOM 743 C CA . LYS A 1 105 ? -12.084 0.418 0.027 1.00 97.88 105 LYS A CA 1
ATOM 744 C C . LYS A 1 105 ? -11.342 -0.750 -0.605 1.00 97.88 105 LYS A C 1
ATOM 746 O O . LYS A 1 105 ? -10.418 -1.325 -0.031 1.00 97.88 105 LYS A O 1
ATOM 751 N N . GLN A 1 106 ? -11.756 -1.086 -1.822 1.00 97.88 106 GLN A N 1
ATOM 752 C CA . GLN A 1 106 ? -11.001 -1.971 -2.696 1.00 97.88 106 GLN A CA 1
ATOM 753 C C . GLN A 1 106 ? -10.277 -1.126 -3.734 1.00 97.88 106 GLN A C 1
ATOM 755 O O . GLN A 1 106 ? -10.913 -0.351 -4.446 1.00 97.88 106 GLN A O 1
ATOM 760 N N . VAL A 1 107 ? -8.963 -1.287 -3.809 1.00 97.50 107 VAL A N 1
ATOM 761 C CA . VAL A 1 107 ? -8.099 -0.544 -4.726 1.00 97.50 107 VAL A CA 1
ATOM 762 C C . VAL A 1 107 ? -7.397 -1.535 -5.638 1.00 97.50 107 VAL A C 1
ATOM 764 O O . VAL A 1 107 ? -6.919 -2.575 -5.184 1.00 97.50 107 VAL A O 1
ATOM 767 N N . LEU A 1 108 ? -7.359 -1.233 -6.934 1.00 97.06 108 LEU A N 1
ATOM 768 C CA . LEU A 1 108 ? -6.595 -2.011 -7.899 1.00 97.06 108 LEU A CA 1
ATOM 769 C C . LEU A 1 108 ? -5.173 -1.450 -7.972 1.00 97.06 108 LEU A C 1
ATOM 771 O O . LEU A 1 108 ? -4.935 -0.458 -8.654 1.00 97.06 108 LEU A O 1
ATOM 775 N N . VAL A 1 109 ? -4.242 -2.097 -7.278 1.00 97.12 109 VAL A N 1
ATOM 776 C CA . VAL A 1 109 ? -2.824 -1.729 -7.296 1.00 97.12 109 VAL A CA 1
ATOM 777 C C . VAL A 1 109 ? -2.146 -2.451 -8.449 1.00 97.12 109 VAL A C 1
ATOM 779 O O . VAL A 1 109 ? -2.149 -3.679 -8.498 1.00 97.12 109 VAL A O 1
ATOM 782 N N . THR A 1 110 ? -1.563 -1.713 -9.387 1.00 95.62 110 THR A N 1
ATOM 783 C CA . THR A 1 110 ? -0.740 -2.304 -10.452 1.00 95.62 110 THR A CA 1
ATOM 784 C C . THR A 1 110 ? 0.706 -2.358 -9.988 1.00 95.62 110 THR A C 1
ATOM 786 O O . THR A 1 110 ? 1.230 -1.350 -9.528 1.00 95.62 110 THR A O 1
ATOM 789 N N . ILE A 1 111 ? 1.354 -3.515 -10.113 1.00 92.62 111 ILE A N 1
ATOM 790 C CA . ILE A 1 111 ? 2.789 -3.638 -9.839 1.00 92.62 111 ILE A CA 1
ATOM 791 C C . ILE A 1 111 ? 3.502 -3.835 -11.170 1.00 92.62 111 ILE A C 1
ATOM 793 O O . ILE A 1 111 ? 3.208 -4.788 -11.896 1.00 92.62 111 ILE A O 1
ATOM 797 N N . ASP A 1 112 ? 4.413 -2.920 -11.499 1.00 87.56 112 ASP A N 1
ATOM 798 C CA . ASP A 1 112 ? 5.185 -2.950 -12.744 1.00 87.56 112 ASP A CA 1
ATOM 799 C C . ASP A 1 112 ? 6.359 -3.941 -12.614 1.00 87.56 112 ASP A C 1
ATOM 801 O O . ASP A 1 112 ? 7.521 -3.559 -12.491 1.00 87.56 112 ASP A O 1
ATOM 805 N N . TRP A 1 113 ? 6.045 -5.240 -12.606 1.00 85.94 113 TRP A N 1
ATOM 806 C CA . TRP A 1 113 ? 7.057 -6.297 -12.623 1.00 85.94 113 TRP A CA 1
ATOM 807 C C . TRP A 1 113 ? 7.859 -6.280 -13.938 1.00 85.94 113 TRP A C 1
ATOM 809 O O . TRP A 1 113 ? 7.273 -6.089 -15.011 1.00 85.94 113 TRP A O 1
ATOM 819 N N . PRO A 1 114 ? 9.181 -6.532 -13.893 1.00 84.25 114 PRO A N 1
ATOM 820 C CA . PRO A 1 114 ? 9.952 -6.864 -15.086 1.00 84.25 114 PRO A CA 1
ATOM 821 C C . PRO A 1 114 ? 9.353 -8.082 -15.800 1.00 84.25 114 PRO A C 1
ATOM 823 O O . PRO A 1 114 ? 8.808 -8.981 -15.164 1.00 84.25 114 PRO A O 1
ATOM 826 N N . ALA A 1 115 ? 9.450 -8.123 -17.131 1.00 80.62 115 ALA A N 1
ATOM 827 C CA . ALA A 1 115 ? 8.786 -9.148 -17.945 1.00 80.62 115 ALA A CA 1
ATOM 828 C C . ALA A 1 115 ? 9.287 -10.585 -17.691 1.00 80.62 115 ALA A C 1
ATOM 830 O O . ALA A 1 115 ? 8.624 -11.541 -18.086 1.00 80.62 115 ALA A O 1
ATOM 831 N N . ASP A 1 116 ? 10.461 -10.725 -17.085 1.00 80.94 116 ASP A N 1
ATOM 832 C CA . ASP A 1 116 ? 11.159 -11.965 -16.755 1.00 80.94 116 ASP A CA 1
ATOM 833 C C . ASP A 1 116 ? 11.018 -12.375 -15.279 1.00 80.94 116 ASP A C 1
ATOM 835 O O . ASP A 1 116 ? 11.552 -13.410 -14.880 1.00 80.94 116 ASP A O 1
ATOM 839 N N . VAL A 1 117 ? 10.292 -11.596 -14.471 1.00 79.44 117 VAL A N 1
ATOM 840 C CA . VAL A 1 117 ? 10.106 -11.857 -13.040 1.00 79.44 117 VAL A CA 1
ATOM 841 C C . VAL A 1 117 ? 8.681 -12.317 -12.767 1.00 79.44 117 VAL A C 1
ATOM 843 O O . VAL A 1 117 ? 7.709 -11.637 -13.099 1.00 79.44 117 VAL A O 1
ATOM 846 N N . ASP A 1 118 ? 8.557 -13.463 -12.098 1.00 78.75 118 ASP A N 1
ATOM 847 C CA . ASP A 1 118 ? 7.256 -13.956 -11.668 1.00 78.75 118 ASP A CA 1
ATOM 848 C C . ASP A 1 118 ? 6.643 -13.042 -10.589 1.00 78.75 118 ASP A C 1
ATOM 850 O O . ASP A 1 118 ? 7.306 -12.692 -9.607 1.00 78.75 118 ASP A O 1
ATOM 854 N N . PRO A 1 119 ? 5.352 -12.689 -10.708 1.00 79.31 119 PRO A N 1
ATOM 855 C CA . PRO A 1 119 ? 4.650 -11.876 -9.723 1.00 79.31 119 PRO A CA 1
ATOM 856 C C . PRO A 1 119 ? 4.602 -12.575 -8.359 1.00 79.31 119 PRO A C 1
ATOM 858 O O . PRO A 1 119 ? 3.976 -13.623 -8.196 1.00 79.31 119 PRO A O 1
ATOM 861 N N . THR A 1 120 ? 5.207 -11.967 -7.338 1.00 77.19 120 THR A N 1
ATOM 862 C CA . THR A 1 120 ? 5.389 -12.630 -6.030 1.00 77.19 120 THR A CA 1
ATOM 863 C C . THR A 1 120 ? 4.345 -12.271 -4.974 1.00 77.19 120 THR A C 1
ATOM 865 O O . THR A 1 120 ? 4.264 -12.928 -3.931 1.00 77.19 120 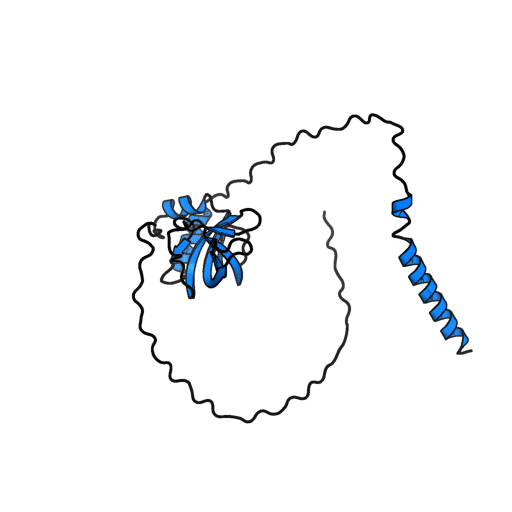THR A O 1
ATOM 868 N N . VAL A 1 121 ? 3.492 -11.280 -5.241 1.00 80.31 121 VAL A N 1
ATOM 869 C CA . VAL A 1 121 ? 2.425 -10.874 -4.317 1.00 80.31 121 VAL A CA 1
ATOM 870 C C . VAL A 1 121 ? 1.322 -11.932 -4.266 1.00 80.31 121 VAL A C 1
ATOM 872 O O . VAL A 1 121 ? 0.712 -12.298 -5.273 1.00 80.31 121 VAL A O 1
ATOM 875 N N . ARG A 1 122 ? 1.053 -12.430 -3.057 1.00 85.19 122 ARG A N 1
ATOM 876 C CA . ARG A 1 122 ? 0.164 -13.565 -2.800 1.00 85.19 122 ARG A CA 1
ATOM 877 C C . ARG A 1 122 ? -1.208 -13.104 -2.337 1.00 85.19 122 ARG A C 1
ATOM 879 O O . ARG A 1 122 ? -1.343 -12.173 -1.548 1.00 85.19 122 ARG A O 1
ATOM 886 N N . LYS A 1 123 ? -2.237 -13.829 -2.772 1.00 92.38 123 LYS A N 1
ATOM 887 C CA . LYS A 1 123 ? -3.608 -13.655 -2.279 1.00 92.38 123 LYS A CA 1
ATOM 888 C C . LYS A 1 123 ? -3.696 -13.975 -0.784 1.00 92.38 123 LYS A C 1
ATOM 890 O O . LYS A 1 123 ? -2.914 -14.769 -0.265 1.00 92.38 123 LYS A O 1
ATOM 895 N N . ALA A 1 124 ? -4.682 -13.375 -0.121 1.00 91.94 124 ALA A N 1
ATOM 896 C CA . ALA A 1 124 ? -4.999 -13.556 1.296 1.00 91.94 124 ALA A CA 1
ATOM 897 C C . ALA A 1 124 ? -3.833 -13.254 2.255 1.00 91.94 124 ALA A C 1
ATOM 899 O O . ALA A 1 124 ? -3.807 -13.736 3.387 1.00 91.94 124 ALA A O 1
ATOM 900 N N . ARG A 1 125 ? -2.865 -12.447 1.813 1.00 94.44 125 ARG A N 1
ATOM 901 C CA . ARG A 1 125 ? -1.778 -11.937 2.645 1.00 94.44 125 ARG A CA 1
ATOM 902 C C . ARG A 1 125 ? -1.899 -10.427 2.775 1.00 94.44 125 ARG A C 1
ATOM 904 O O . ARG A 1 125 ? -2.356 -9.753 1.848 1.00 94.44 125 ARG A O 1
ATOM 911 N N . ALA A 1 126 ? -1.508 -9.941 3.945 1.00 95.88 126 ALA A N 1
ATOM 912 C CA . ALA A 1 126 ? -1.456 -8.528 4.256 1.00 95.88 126 ALA A CA 1
ATOM 913 C C . ALA A 1 126 ? -0.104 -7.958 3.829 1.00 95.88 126 ALA A C 1
ATOM 915 O O . ALA A 1 126 ? 0.943 -8.568 4.063 1.00 95.88 126 ALA A O 1
ATOM 916 N N . TYR A 1 127 ? -0.143 -6.779 3.231 1.00 96.69 127 TYR A N 1
ATOM 917 C CA . TYR A 1 127 ? 1.027 -6.046 2.780 1.00 96.69 127 TYR A CA 1
ATOM 918 C C . TYR A 1 127 ? 0.898 -4.582 3.181 1.00 96.69 127 TYR A C 1
ATOM 920 O O . TYR A 1 127 ? -0.212 -4.067 3.332 1.00 96.69 127 TYR A O 1
ATOM 928 N N . LEU A 1 128 ? 2.041 -3.927 3.339 1.00 97.50 128 LEU A N 1
ATOM 929 C CA . LEU A 1 128 ? 2.172 -2.479 3.317 1.00 97.50 128 LEU A CA 1
ATOM 930 C C . LEU A 1 128 ? 2.473 -2.060 1.875 1.00 97.50 128 LEU A C 1
ATOM 932 O O . LEU A 1 128 ? 3.363 -2.632 1.246 1.00 97.50 128 LEU A O 1
ATOM 936 N N . PHE A 1 129 ? 1.716 -1.099 1.362 1.00 97.75 129 PHE A N 1
ATOM 937 C CA . PHE A 1 129 ? 1.834 -0.568 0.011 1.00 97.75 129 PHE A CA 1
ATOM 938 C C . PHE A 1 129 ? 2.341 0.872 0.070 1.00 97.75 129 PHE A C 1
ATOM 940 O O . PHE A 1 129 ? 1.819 1.673 0.845 1.00 97.75 129 PHE A O 1
ATOM 947 N N . PHE A 1 130 ? 3.331 1.173 -0.768 1.00 97.44 130 PHE A N 1
ATOM 948 C CA . PHE A 1 130 ? 3.832 2.513 -1.064 1.00 97.44 130 PHE A CA 1
ATOM 949 C C . PHE A 1 130 ? 3.542 2.771 -2.542 1.00 97.44 130 PHE A C 1
ATOM 951 O O . PHE A 1 130 ? 4.198 2.204 -3.423 1.00 97.44 130 PHE A O 1
ATOM 958 N N . THR A 1 131 ? 2.498 3.545 -2.821 1.00 97.44 131 THR A N 1
ATOM 959 C CA . THR A 1 131 ? 1.958 3.690 -4.176 1.00 97.44 131 THR A CA 1
ATOM 960 C C . THR A 1 131 ? 2.075 5.112 -4.687 1.00 97.44 131 THR A C 1
ATOM 962 O O . THR A 1 131 ? 2.129 6.068 -3.923 1.00 97.44 131 THR A O 1
ATOM 965 N N . ASN A 1 132 ? 2.141 5.230 -6.007 1.00 96.50 132 ASN A N 1
ATOM 966 C CA . ASN A 1 132 ? 2.115 6.486 -6.738 1.00 96.50 132 ASN A CA 1
ATOM 967 C C . ASN A 1 132 ? 0.899 6.501 -7.664 1.00 96.50 132 ASN A C 1
ATOM 969 O O . ASN A 1 132 ? 0.578 5.479 -8.285 1.00 96.50 132 ASN A O 1
ATOM 973 N N . ASP A 1 133 ? 0.308 7.671 -7.847 1.00 95.19 133 ASP A N 1
ATOM 974 C CA . ASP A 1 133 ? -0.763 7.892 -8.802 1.00 95.19 133 ASP A CA 1
ATOM 975 C C . ASP A 1 133 ? -0.199 8.243 -10.179 1.00 95.19 133 ASP A C 1
ATOM 977 O O . ASP A 1 133 ? 0.368 9.309 -10.423 1.00 95.19 133 ASP A O 1
ATOM 981 N N . ARG A 1 134 ? -0.373 7.334 -11.146 1.00 93.06 134 ARG A N 1
ATOM 982 C CA . ARG A 1 134 ? 0.110 7.519 -12.525 1.00 93.06 134 ARG A CA 1
ATOM 983 C C . ARG A 1 134 ? -1.006 7.361 -13.545 1.00 93.06 134 ARG A C 1
ATOM 985 O O . ARG A 1 134 ? -1.334 6.257 -13.992 1.00 93.06 134 ARG A O 1
ATOM 992 N N . GLY A 1 135 ? -1.556 8.500 -13.967 1.00 89.56 135 GLY A N 1
ATOM 993 C CA . GLY A 1 135 ? -2.624 8.555 -14.968 1.00 89.56 135 GLY A CA 1
ATOM 994 C C . GLY A 1 135 ? -3.930 7.942 -14.459 1.00 89.56 135 GLY A C 1
ATOM 995 O O . GLY A 1 135 ? -4.546 7.152 -15.170 1.00 89.56 135 GLY A O 1
ATOM 996 N N . GLY A 1 136 ? -4.310 8.257 -13.213 1.00 90.81 136 GLY A N 1
ATOM 997 C CA . GLY A 1 136 ? -5.521 7.734 -12.567 1.00 90.81 136 GLY A CA 1
ATOM 998 C C . GLY A 1 136 ? -5.432 6.258 -12.171 1.00 90.81 136 GLY A C 1
ATOM 999 O O . GLY A 1 136 ? -6.456 5.585 -12.067 1.00 90.81 136 GLY A O 1
ATOM 1000 N N . ARG A 1 137 ? -4.214 5.730 -12.014 1.00 93.69 137 ARG A N 1
ATOM 1001 C CA . ARG A 1 137 ? -3.950 4.355 -11.582 1.00 93.69 137 ARG A CA 1
ATOM 1002 C C . ARG A 1 137 ? -3.009 4.376 -10.392 1.00 93.69 137 ARG A C 1
ATOM 1004 O O . ARG A 1 137 ? -1.989 5.056 -10.453 1.00 93.69 137 ARG A O 1
ATOM 1011 N N . VAL A 1 138 ? -3.313 3.538 -9.411 1.00 96.62 138 VAL A N 1
ATOM 1012 C CA . VAL A 1 138 ? -2.469 3.297 -8.243 1.00 96.62 138 VAL A CA 1
ATOM 1013 C C . VAL A 1 138 ? -1.393 2.285 -8.631 1.00 96.62 138 VAL A C 1
ATOM 1015 O O . VAL A 1 138 ? -1.699 1.128 -8.944 1.00 96.62 138 VAL A O 1
ATOM 1018 N N . VAL A 1 139 ? -0.136 2.723 -8.665 1.00 96.12 139 VAL A N 1
ATOM 1019 C CA . VAL A 1 139 ? 1.010 1.916 -9.108 1.00 96.12 139 VAL A CA 1
ATOM 1020 C C . VAL A 1 139 ? 2.012 1.754 -7.969 1.00 96.12 139 VAL A C 1
ATOM 1022 O O . VAL A 1 139 ? 2.346 2.723 -7.295 1.00 96.12 139 VAL A O 1
ATOM 1025 N N . ALA A 1 140 ? 2.514 0.539 -7.768 1.00 95.69 140 ALA A N 1
ATOM 1026 C CA . ALA A 1 140 ? 3.590 0.234 -6.830 1.00 95.69 140 ALA A CA 1
ATOM 1027 C C . ALA A 1 140 ? 4.809 -0.325 -7.573 1.00 95.69 140 ALA A C 1
ATOM 1029 O O . ALA A 1 140 ? 4.683 -1.087 -8.533 1.00 95.69 140 ALA A O 1
ATOM 1030 N N . ASP A 1 141 ? 5.994 0.033 -7.092 1.00 93.00 141 ASP A N 1
ATOM 1031 C CA . ASP A 1 141 ? 7.246 -0.582 -7.522 1.00 93.00 141 ASP A CA 1
ATOM 1032 C C . ASP A 1 141 ? 7.370 -2.012 -6.948 1.00 93.00 141 ASP A C 1
ATOM 1034 O O . ASP A 1 141 ? 6.995 -2.239 -5.791 1.00 93.00 141 ASP A O 1
ATOM 1038 N N . PRO A 1 142 ? 7.879 -2.995 -7.712 1.00 89.88 142 PRO A N 1
ATOM 1039 C CA . PRO A 1 142 ? 7.977 -4.384 -7.261 1.00 89.88 142 PRO A CA 1
ATOM 1040 C C . PRO A 1 142 ? 8.851 -4.591 -6.015 1.00 89.88 142 PRO A C 1
ATOM 1042 O O . PRO A 1 142 ? 8.547 -5.489 -5.228 1.00 89.88 142 PRO A O 1
ATOM 1045 N N . CYS A 1 143 ? 9.894 -3.778 -5.801 1.00 89.88 143 CYS A N 1
ATOM 1046 C CA . CYS A 1 143 ? 10.806 -3.948 -4.664 1.00 89.88 143 CYS A CA 1
ATOM 1047 C C . CYS A 1 143 ? 10.564 -2.953 -3.531 1.00 89.88 143 CYS A C 1
ATOM 1049 O O . CYS A 1 143 ? 10.624 -3.315 -2.355 1.00 89.88 143 CYS A O 1
ATOM 1051 N N . THR A 1 144 ? 10.289 -1.698 -3.868 1.00 93.00 144 THR A N 1
ATOM 1052 C CA . THR A 1 144 ? 10.126 -0.623 -2.880 1.00 93.00 144 THR A CA 1
ATOM 1053 C C . THR A 1 144 ? 8.661 -0.334 -2.564 1.00 93.00 144 THR A C 1
ATOM 1055 O O . THR A 1 144 ? 8.353 0.099 -1.456 1.00 93.00 144 THR A O 1
ATOM 1058 N N . GLY A 1 145 ? 7.749 -0.658 -3.485 1.00 94.31 145 GLY A N 1
ATOM 1059 C CA . GLY A 1 145 ? 6.324 -0.351 -3.392 1.00 94.31 145 GLY A CA 1
ATOM 1060 C C . GLY A 1 145 ? 5.484 -1.329 -2.573 1.00 94.31 145 GLY A C 1
ATOM 1061 O O . GLY A 1 145 ? 4.333 -1.024 -2.266 1.00 94.31 145 GLY A O 1
ATOM 1062 N N . THR A 1 146 ? 6.011 -2.503 -2.205 1.00 94.38 146 THR A N 1
ATOM 1063 C CA . THR A 1 146 ? 5.280 -3.481 -1.382 1.00 94.38 146 THR A CA 1
ATOM 1064 C C . THR A 1 146 ? 6.172 -4.137 -0.336 1.00 94.38 146 THR A C 1
ATOM 1066 O O . THR A 1 146 ? 7.310 -4.498 -0.619 1.00 94.38 146 THR A O 1
ATOM 1069 N N . ALA A 1 147 ? 5.641 -4.342 0.869 1.00 94.12 147 ALA A N 1
ATOM 1070 C CA . ALA A 1 147 ? 6.305 -5.091 1.930 1.00 94.12 147 ALA A CA 1
ATOM 1071 C C . ALA A 1 147 ? 5.330 -6.063 2.604 1.00 94.12 147 ALA A C 1
ATOM 1073 O O . ALA A 1 147 ? 4.218 -5.689 2.979 1.00 94.12 147 ALA A O 1
ATOM 1074 N N . LEU A 1 148 ? 5.733 -7.327 2.755 1.00 93.31 148 LEU A N 1
ATOM 1075 C CA . LEU A 1 148 ? 4.906 -8.354 3.391 1.00 93.31 148 LEU A CA 1
ATOM 1076 C C . LEU A 1 148 ? 4.744 -8.083 4.890 1.00 93.31 148 LEU A C 1
ATOM 1078 O O . LEU A 1 148 ? 5.722 -7.875 5.602 1.00 93.31 148 LEU A O 1
ATOM 1082 N N . LEU A 1 149 ? 3.511 -8.196 5.387 1.00 94.19 149 LEU A N 1
ATOM 1083 C CA . LEU A 1 149 ? 3.195 -8.152 6.813 1.00 94.19 149 LEU A CA 1
ATOM 1084 C C . LEU A 1 149 ? 2.797 -9.563 7.278 1.00 94.19 149 LEU A C 1
ATOM 1086 O O . LEU A 1 149 ? 1.610 -9.898 7.270 1.00 94.19 149 LEU A O 1
ATOM 1090 N N . PRO A 1 150 ? 3.750 -10.429 7.679 1.00 89.62 150 PRO A N 1
ATOM 1091 C CA . PRO A 1 150 ? 3.465 -11.840 7.961 1.00 89.62 150 PRO A CA 1
ATOM 1092 C C . PRO A 1 150 ? 2.461 -12.040 9.106 1.00 89.62 150 PRO A C 1
ATOM 1094 O O . PRO A 1 150 ? 1.658 -12.968 9.061 1.00 89.62 150 PRO A O 1
ATOM 1097 N N . GLY A 1 151 ? 2.473 -11.147 10.100 1.00 91.81 151 GLY A N 1
ATOM 1098 C CA . GLY A 1 151 ? 1.505 -11.115 11.203 1.00 91.81 151 GLY A CA 1
ATOM 1099 C C . GLY A 1 151 ? 0.281 -10.231 10.947 1.00 91.81 151 GLY A C 1
ATOM 1100 O O . GLY A 1 151 ? -0.485 -9.977 11.874 1.00 91.81 151 GLY A O 1
ATOM 1101 N N . GLY A 1 152 ? 0.116 -9.723 9.723 1.00 94.56 152 GLY A N 1
ATOM 1102 C CA . GLY A 1 152 ? -0.897 -8.729 9.393 1.00 94.56 152 GLY A CA 1
ATOM 1103 C C . GLY A 1 152 ? -0.682 -7.381 10.078 1.00 94.56 152 GLY A C 1
ATOM 1104 O O . GLY A 1 152 ? 0.388 -7.071 10.612 1.00 94.56 152 GLY A O 1
ATOM 1105 N N . ILE A 1 153 ? -1.729 -6.560 10.060 1.00 95.31 153 ILE A N 1
ATOM 1106 C CA . ILE A 1 153 ? -1.744 -5.268 10.741 1.00 95.31 153 ILE A CA 1
ATOM 1107 C C . ILE A 1 153 ? -2.068 -5.486 12.219 1.00 95.31 153 ILE A C 1
ATOM 1109 O O . ILE A 1 153 ? -3.225 -5.602 12.622 1.00 95.31 153 ILE A O 1
ATOM 1113 N N . THR A 1 154 ? -1.033 -5.503 13.053 1.00 97.06 154 THR A N 1
ATOM 1114 C CA . THR A 1 154 ? -1.199 -5.519 14.512 1.00 97.06 154 THR A CA 1
ATOM 1115 C C . THR A 1 154 ? -1.299 -4.092 15.072 1.00 97.06 154 THR A C 1
ATOM 1117 O O . THR A 1 154 ? -0.833 -3.141 14.431 1.00 97.06 154 THR A O 1
ATOM 1120 N N . PRO A 1 155 ? -1.850 -3.893 16.287 1.00 97.19 155 PRO A N 1
ATOM 1121 C CA . PRO A 1 155 ? -1.861 -2.579 16.934 1.00 97.19 155 PRO A CA 1
ATOM 1122 C C . PRO A 1 155 ? -0.461 -1.978 17.106 1.00 97.19 155 PRO A C 1
ATOM 1124 O O . PRO A 1 155 ? -0.287 -0.778 16.911 1.00 97.19 155 PRO A O 1
ATOM 1127 N N . ARG A 1 156 ? 0.546 -2.814 17.406 1.00 96.00 156 ARG A N 1
ATOM 1128 C CA . ARG A 1 156 ? 1.945 -2.385 17.545 1.00 96.00 156 ARG A CA 1
ATOM 1129 C C . ARG A 1 156 ? 2.504 -1.872 16.220 1.00 96.00 156 ARG A C 1
ATOM 1131 O O . ARG A 1 156 ? 3.009 -0.760 16.187 1.00 96.00 156 ARG A O 1
ATOM 1138 N N . VAL A 1 157 ? 2.351 -2.640 15.137 1.00 95.75 157 VAL A N 1
ATOM 1139 C CA . VAL A 1 157 ? 2.781 -2.223 13.787 1.00 95.75 157 VAL A CA 1
ATOM 1140 C C . VAL A 1 157 ? 2.061 -0.942 13.365 1.00 95.75 157 VAL A C 1
ATOM 1142 O O . VAL A 1 157 ? 2.696 -0.008 12.893 1.00 95.75 157 VAL A O 1
ATOM 1145 N N . THR A 1 158 ? 0.751 -0.853 13.614 1.00 97.00 158 THR A N 1
ATOM 1146 C CA . THR A 1 158 ? -0.044 0.347 13.305 1.00 97.00 158 THR A CA 1
ATOM 1147 C C . THR A 1 158 ? 0.479 1.580 14.042 1.00 97.00 158 THR A C 1
ATOM 1149 O O . THR A 1 158 ? 0.585 2.648 13.446 1.00 97.00 158 THR A O 1
ATOM 1152 N N . ALA A 1 159 ? 0.783 1.453 15.337 1.00 96.38 159 ALA A N 1
ATOM 1153 C CA . ALA A 1 159 ? 1.303 2.553 16.141 1.00 96.38 159 ALA A CA 1
ATOM 1154 C C . ALA A 1 159 ? 2.701 2.987 15.677 1.00 96.38 159 ALA A C 1
ATOM 1156 O O . ALA A 1 159 ? 2.944 4.185 15.555 1.00 96.38 159 ALA A O 1
ATOM 1157 N N . THR A 1 160 ? 3.585 2.030 15.370 1.00 95.81 160 THR A N 1
ATOM 1158 C CA . THR A 1 160 ? 4.922 2.307 14.826 1.00 95.81 160 THR A CA 1
ATOM 1159 C C . THR A 1 160 ? 4.836 3.045 13.492 1.00 95.81 160 THR A C 1
ATOM 1161 O O . THR A 1 160 ? 5.394 4.129 13.374 1.00 95.81 160 THR A O 1
ATOM 1164 N N . LEU A 1 161 ? 4.072 2.518 12.527 1.00 96.31 161 LEU A N 1
ATOM 1165 C CA . LEU A 1 161 ? 3.923 3.131 11.203 1.00 96.31 161 LEU A CA 1
ATOM 1166 C C . LEU A 1 161 ? 3.315 4.530 11.284 1.00 96.31 161 LEU A C 1
ATOM 1168 O O . LEU A 1 161 ? 3.793 5.438 10.623 1.00 96.31 161 LEU A O 1
ATOM 1172 N N . ARG A 1 162 ? 2.299 4.740 12.131 1.00 95.94 162 ARG A N 1
ATOM 1173 C CA . ARG A 1 162 ? 1.733 6.082 12.344 1.00 95.94 162 ARG A CA 1
ATOM 1174 C C . ARG A 1 162 ? 2.745 7.069 12.898 1.00 95.94 162 ARG A C 1
ATOM 1176 O O . ARG A 1 162 ? 2.673 8.236 12.549 1.00 95.94 162 ARG A O 1
ATOM 1183 N N . ARG A 1 163 ? 3.624 6.623 13.796 1.00 95.44 163 ARG A N 1
ATOM 1184 C CA . ARG A 1 163 ? 4.648 7.485 14.382 1.00 95.44 163 ARG A CA 1
ATOM 1185 C C . ARG A 1 163 ? 5.674 7.890 13.327 1.00 95.44 163 ARG A C 1
ATOM 1187 O O . ARG A 1 163 ? 5.916 9.078 13.201 1.00 95.44 163 ARG A O 1
ATOM 1194 N N . TYR A 1 164 ? 6.211 6.927 12.581 1.00 95.12 164 TYR A N 1
ATOM 1195 C CA . TYR A 1 164 ? 7.229 7.187 11.556 1.00 95.12 164 TYR A CA 1
ATOM 1196 C C . TYR A 1 164 ? 6.658 8.024 10.403 1.00 95.12 164 TYR A C 1
ATOM 1198 O O . TYR A 1 164 ? 7.190 9.059 10.037 1.00 95.12 164 TYR A O 1
ATOM 1206 N N . LEU A 1 165 ? 5.463 7.681 9.919 1.00 93.81 165 LEU A N 1
ATOM 1207 C CA . LEU A 1 165 ? 4.835 8.407 8.812 1.00 93.81 165 LEU A CA 1
ATOM 1208 C C . LEU A 1 165 ? 4.261 9.779 9.207 1.00 93.81 165 LEU A C 1
ATOM 1210 O O . LEU A 1 165 ? 3.844 10.523 8.324 1.00 93.81 165 LEU A O 1
ATOM 1214 N N . ALA A 1 166 ? 4.213 10.131 10.498 1.00 90.31 166 ALA A N 1
ATOM 1215 C CA . ALA A 1 166 ? 3.746 11.449 10.934 1.00 90.31 166 ALA A CA 1
ATOM 1216 C C . ALA A 1 166 ? 4.773 12.564 10.678 1.00 90.31 166 ALA A C 1
ATOM 1218 O O . ALA A 1 166 ? 4.374 13.720 10.550 1.00 90.31 166 ALA A O 1
ATOM 1219 N N . SER A 1 167 ? 6.068 12.235 10.624 1.00 84.25 167 SER A N 1
ATOM 1220 C CA . SER A 1 167 ? 7.156 13.180 10.328 1.00 84.25 167 SER A CA 1
ATOM 1221 C C . SER A 1 167 ? 7.432 13.342 8.838 1.00 84.25 167 SER A C 1
ATOM 1223 O O . SER A 1 167 ? 8.090 14.305 8.447 1.00 84.25 167 SER A O 1
ATOM 1225 N N . VAL A 1 168 ? 6.929 12.431 8.004 1.00 83.69 168 VAL A N 1
ATOM 1226 C CA . VAL A 1 168 ? 7.094 12.518 6.554 1.00 83.69 168 VAL A CA 1
ATOM 1227 C C . VAL A 1 168 ? 6.145 13.582 6.018 1.00 83.69 168 VAL A C 1
ATOM 1229 O O . VAL A 1 168 ? 4.965 13.328 5.764 1.00 83.69 168 VAL A O 1
ATOM 1232 N N . GLU A 1 169 ? 6.664 14.796 5.864 1.00 75.25 169 GLU A N 1
ATOM 1233 C CA . GLU A 1 169 ? 5.910 15.891 5.270 1.00 75.25 169 GLU A CA 1
ATOM 1234 C C . GLU A 1 169 ? 5.566 15.537 3.814 1.00 75.25 169 GLU A C 1
ATOM 1236 O O . GLU A 1 169 ? 6.452 15.123 3.056 1.00 75.25 169 GLU A O 1
ATOM 1241 N N . PRO A 1 170 ? 4.289 15.641 3.398 1.00 66.38 170 PRO A N 1
ATOM 1242 C CA . PRO A 1 170 ? 3.929 15.415 2.011 1.00 66.38 170 PRO A CA 1
ATOM 1243 C C . PRO A 1 170 ? 4.746 16.348 1.123 1.00 66.38 170 PRO A C 1
ATOM 1245 O O . PRO A 1 170 ? 4.778 17.556 1.364 1.00 66.38 170 PRO A O 1
ATOM 1248 N N . THR A 1 171 ? 5.384 15.804 0.084 1.00 63.94 171 THR A N 1
ATOM 1249 C CA . THR A 1 171 ? 6.007 16.640 -0.945 1.00 63.94 171 THR A CA 1
ATOM 1250 C C . THR A 1 171 ? 4.925 17.574 -1.467 1.00 63.94 171 THR A C 1
ATOM 1252 O O . THR A 1 171 ? 3.926 17.111 -2.020 1.00 63.94 171 THR A O 1
ATOM 1255 N N . ALA A 1 172 ? 5.081 18.879 -1.225 1.00 63.53 172 ALA A N 1
ATOM 1256 C CA . ALA A 1 172 ? 4.104 19.857 -1.675 1.00 63.53 172 ALA A CA 1
ATOM 1257 C C . ALA A 1 172 ? 3.878 19.647 -3.180 1.00 63.53 172 ALA A C 1
ATOM 1259 O O . ALA A 1 172 ? 4.864 19.484 -3.913 1.00 63.53 172 ALA A O 1
ATOM 1260 N N . PRO A 1 173 ? 2.617 19.619 -3.654 1.00 65.12 173 PRO A N 1
ATOM 1261 C CA . PRO A 1 173 ? 2.361 19.480 -5.077 1.00 65.12 173 PRO A CA 1
ATOM 1262 C C . PRO A 1 173 ? 3.152 20.571 -5.805 1.00 65.12 173 PRO A C 1
ATOM 1264 O O . PRO A 1 173 ? 3.231 21.694 -5.288 1.00 65.12 173 PRO A O 1
ATOM 1267 N N . PRO A 1 174 ? 3.773 20.267 -6.960 1.00 68.69 174 PRO A N 1
ATOM 1268 C CA . PRO A 1 174 ? 4.551 21.261 -7.679 1.00 68.69 174 PRO A CA 1
ATOM 1269 C C . PRO A 1 174 ? 3.665 22.485 -7.886 1.00 68.69 174 PRO A C 1
ATOM 1271 O O . PRO A 1 174 ? 2.580 22.372 -8.465 1.00 68.69 174 PRO A O 1
ATOM 1274 N N . SER A 1 175 ? 4.098 23.639 -7.366 1.00 74.62 175 SER A N 1
ATOM 1275 C CA . SER A 1 175 ? 3.388 24.895 -7.595 1.00 74.62 175 SER A CA 1
ATOM 1276 C C . SER A 1 175 ? 3.156 25.008 -9.097 1.00 74.62 175 SER A C 1
ATOM 1278 O O . SER A 1 175 ? 4.131 24.888 -9.850 1.00 74.62 175 SER A O 1
ATOM 1280 N N . PRO A 1 176 ? 1.901 25.176 -9.556 1.00 75.62 176 PRO A N 1
ATOM 1281 C CA . PRO A 1 176 ? 1.628 25.253 -10.978 1.00 75.62 176 PRO A CA 1
ATOM 1282 C C . PRO A 1 176 ? 2.518 26.352 -11.542 1.00 75.62 176 PRO A C 1
ATOM 1284 O O . PRO A 1 176 ? 2.483 27.485 -11.057 1.00 75.62 176 PRO A O 1
ATOM 1287 N N . THR A 1 177 ? 3.369 26.010 -12.514 1.00 80.44 177 THR A N 1
ATOM 1288 C CA . THR A 1 177 ? 4.153 27.022 -13.219 1.00 80.44 177 THR A CA 1
ATOM 1289 C C . THR A 1 177 ? 3.144 28.036 -13.738 1.00 80.44 177 THR A C 1
ATOM 1291 O O . THR A 1 177 ? 2.213 27.609 -14.429 1.00 80.44 177 THR A O 1
ATOM 1294 N N . PRO A 1 178 ? 3.246 29.327 -13.368 1.00 77.25 178 PRO A N 1
ATOM 1295 C CA . PRO A 1 178 ? 2.302 30.327 -13.830 1.00 77.25 178 PRO A CA 1
ATOM 1296 C C . PRO A 1 178 ? 2.281 30.260 -15.350 1.00 77.25 178 PRO A C 1
ATOM 1298 O O . PRO A 1 178 ? 3.267 30.607 -16.000 1.00 77.25 178 PRO A O 1
ATOM 1301 N N . GLN A 1 179 ? 1.200 29.731 -15.921 1.00 77.62 179 GLN A N 1
ATOM 1302 C CA . GLN A 1 179 ? 1.025 29.800 -17.358 1.00 77.62 179 GLN A CA 1
ATOM 1303 C C . GLN A 1 179 ? 0.851 31.288 -17.645 1.00 77.62 179 GLN A C 1
ATOM 1305 O O . GLN A 1 179 ? -0.039 31.896 -17.039 1.00 77.62 179 GLN A O 1
ATOM 1310 N N . PRO A 1 180 ? 1.722 31.909 -18.460 1.00 75.19 180 PRO A N 1
ATOM 1311 C CA . PRO A 1 180 ? 1.531 33.294 -18.834 1.00 75.19 180 PRO A CA 1
ATOM 1312 C C . PRO A 1 180 ? 0.150 33.383 -19.468 1.00 75.19 180 PRO A C 1
ATOM 1314 O O . PRO A 1 180 ? -0.106 32.804 -20.523 1.00 75.19 180 PRO A O 1
ATOM 1317 N N . VAL A 1 181 ? -0.763 34.042 -18.760 1.00 69.50 181 VAL A N 1
ATOM 1318 C CA . VAL A 1 181 ? -2.092 34.332 -19.269 1.00 69.50 181 VAL A CA 1
ATOM 1319 C C . VAL A 1 181 ? -1.851 35.378 -20.344 1.00 69.50 181 VAL A C 1
ATOM 1321 O O . VAL A 1 181 ? -1.661 36.557 -20.048 1.00 69.50 181 VAL A O 1
ATOM 1324 N N . ALA A 1 182 ? -1.725 34.928 -21.590 1.00 72.81 182 ALA A N 1
ATOM 1325 C CA . ALA A 1 182 ? -1.801 35.827 -22.720 1.00 72.81 182 ALA A CA 1
ATOM 1326 C C . ALA A 1 182 ? -3.241 36.334 -22.730 1.00 72.81 182 ALA A C 1
ATOM 1328 O O . ALA A 1 182 ? -4.173 35.601 -23.055 1.00 72.81 182 ALA A O 1
ATOM 1329 N N . PHE A 1 183 ? -3.433 37.562 -22.262 1.00 69.88 183 PHE A N 1
ATOM 1330 C CA . PHE A 1 183 ? -4.646 38.286 -22.577 1.00 69.88 183 PHE A CA 1
ATOM 1331 C C . PHE A 1 183 ? -4.574 38.546 -24.076 1.00 69.88 183 PHE A C 1
ATOM 1333 O O . PHE A 1 183 ? -3.695 39.283 -24.522 1.00 69.88 183 PHE A O 1
ATOM 1340 N N . ASP A 1 184 ? -5.437 37.887 -24.848 1.00 64.75 184 ASP A N 1
ATOM 1341 C CA . ASP A 1 184 ? -5.681 38.316 -26.216 1.00 64.75 184 ASP A CA 1
ATOM 1342 C C . ASP A 1 184 ? -6.082 39.791 -26.146 1.00 64.75 184 ASP A C 1
ATOM 1344 O O . ASP A 1 184 ? -7.050 40.157 -25.469 1.00 64.75 184 ASP A O 1
ATOM 1348 N N . ASP A 1 185 ? -5.282 40.643 -26.786 1.00 64.94 185 ASP A N 1
ATOM 1349 C CA . ASP A 1 185 ? -5.644 42.034 -27.017 1.00 64.94 185 ASP A CA 1
ATOM 1350 C C . ASP A 1 185 ? -7.006 41.990 -27.728 1.00 64.94 185 ASP A C 1
ATOM 1352 O O . ASP A 1 185 ? -7.120 41.265 -28.725 1.00 64.94 185 ASP A O 1
ATOM 1356 N N . PRO A 1 186 ? -8.071 42.639 -27.217 1.00 61.97 186 PRO A N 1
ATOM 1357 C CA . PRO A 1 186 ? -9.380 42.609 -27.851 1.00 61.97 186 PRO A CA 1
ATOM 1358 C C . PRO A 1 186 ? -9.285 43.332 -29.197 1.00 61.97 186 PRO A C 1
ATOM 1360 O O . PRO A 1 186 ? -9.594 44.513 -29.320 1.00 61.97 186 PRO A O 1
ATOM 1363 N N . GLY A 1 187 ? -8.846 42.604 -30.224 1.00 58.44 187 GLY A N 1
ATOM 1364 C CA . GLY A 1 187 ? -8.610 43.096 -31.577 1.00 58.44 187 GLY A CA 1
ATOM 1365 C C . GLY A 1 187 ? -9.887 43.463 -32.324 1.00 58.44 187 GLY A C 1
ATOM 1366 O O . GLY A 1 187 ? -9.824 43.772 -33.509 1.00 58.44 187 GLY A O 1
ATOM 1367 N N . ASP A 1 188 ? -11.040 43.434 -31.654 1.00 59.84 188 ASP A N 1
ATOM 1368 C CA . ASP A 1 188 ? -12.300 43.853 -32.236 1.00 59.84 188 ASP A CA 1
ATOM 1369 C C . ASP A 1 188 ? -13.272 44.389 -31.161 1.00 59.84 188 ASP A C 1
ATOM 1371 O O . ASP A 1 188 ? -13.980 43.610 -30.515 1.00 59.84 188 ASP A O 1
ATOM 1375 N N . PRO A 1 189 ? -13.352 45.716 -30.938 1.00 57.97 189 PRO A N 1
ATOM 1376 C CA . PRO A 1 189 ? -14.361 46.316 -30.059 1.00 57.97 189 PRO A CA 1
ATOM 1377 C C . PRO A 1 189 ? -15.803 46.149 -30.583 1.00 57.97 189 PRO A C 1
ATOM 1379 O O . PRO A 1 189 ? -16.746 46.577 -29.917 1.00 57.97 189 PRO A O 1
ATOM 1382 N N . LEU A 1 190 ? -15.990 45.528 -31.754 1.00 57.03 190 LEU A N 1
ATOM 1383 C CA . LEU A 1 190 ? -17.285 45.195 -32.347 1.00 57.03 190 LEU A CA 1
ATOM 1384 C C . LEU A 1 190 ? -17.427 43.696 -32.653 1.00 57.03 190 LEU A C 1
ATOM 1386 O O . LEU A 1 190 ? -18.296 43.325 -33.445 1.00 57.03 190 LEU A O 1
ATOM 1390 N N . GLY A 1 191 ? -16.610 42.843 -32.015 1.00 54.12 191 GLY A N 1
ATOM 1391 C CA . GLY A 1 191 ? -16.652 41.391 -32.177 1.00 54.12 191 GLY A CA 1
ATOM 1392 C C . GLY A 1 191 ? -18.091 40.876 -32.174 1.00 54.12 191 GLY A C 1
ATOM 1393 O O . GLY A 1 191 ? -18.829 41.101 -31.212 1.00 54.12 191 GLY A O 1
ATOM 1394 N N . ASN A 1 192 ? -18.486 40.259 -33.296 1.00 61.19 192 ASN A N 1
ATOM 1395 C CA . ASN A 1 192 ? -19.854 39.831 -33.587 1.00 61.19 192 ASN A CA 1
ATOM 13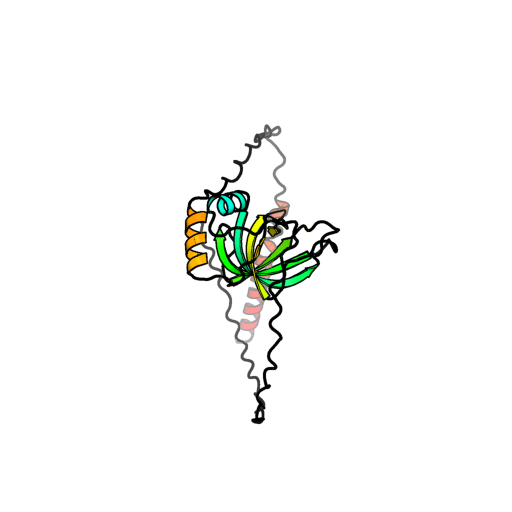96 C C . ASN A 1 192 ? -20.531 39.277 -32.323 1.00 61.19 192 ASN A C 1
ATOM 1398 O O . ASN A 1 192 ? -20.005 38.322 -31.739 1.00 61.19 192 ASN A O 1
ATOM 1402 N N . PRO A 1 193 ? -21.662 39.861 -31.877 1.00 61.88 193 PRO A N 1
ATOM 1403 C CA . PRO A 1 193 ? -22.315 39.425 -30.655 1.00 61.88 193 PRO A CA 1
ATOM 1404 C C . PRO A 1 193 ? -22.573 37.918 -30.750 1.00 61.88 193 PRO A C 1
ATOM 1406 O O . PRO A 1 193 ? -23.034 37.454 -31.799 1.00 61.88 193 PRO A O 1
ATOM 1409 N N . PRO A 1 194 ? -22.260 37.140 -29.697 1.00 62.41 194 PRO A N 1
ATOM 1410 C CA . PRO A 1 194 ? -22.466 35.700 -29.709 1.00 62.41 194 PRO A CA 1
ATOM 1411 C C . PRO A 1 194 ? -23.901 35.416 -30.139 1.00 62.41 194 PRO A C 1
ATOM 1413 O O . PRO A 1 194 ? -24.834 36.007 -29.591 1.00 62.41 194 PRO A O 1
ATOM 1416 N N . GLU A 1 195 ? -24.079 34.554 -31.143 1.00 59.31 195 GLU A N 1
ATOM 1417 C CA . GLU A 1 195 ? -25.400 34.250 -31.679 1.00 59.31 195 GLU A CA 1
ATOM 1418 C C . GLU A 1 195 ? -26.313 33.752 -30.549 1.00 59.31 195 GLU A C 1
ATOM 1420 O O . GLU A 1 195 ? -26.250 32.603 -30.100 1.00 59.31 195 GLU A O 1
ATOM 1425 N N . LEU A 1 196 ? -27.209 34.636 -30.103 1.00 52.28 196 LEU A N 1
ATOM 1426 C CA . LEU A 1 196 ? -28.247 34.386 -29.098 1.00 52.28 196 LEU A CA 1
ATOM 1427 C C . LEU A 1 196 ? -29.168 33.208 -29.483 1.00 52.28 196 LEU A C 1
ATOM 1429 O O . LEU A 1 196 ? -29.945 32.725 -28.657 1.00 52.28 196 LEU A O 1
ATOM 1433 N N . GLY A 1 197 ? -29.050 32.694 -30.712 1.00 53.28 197 GLY A N 1
ATOM 1434 C CA . GLY A 1 197 ? -29.750 31.515 -31.210 1.00 53.28 197 GLY A CA 1
ATOM 1435 C C . GLY A 1 197 ? -29.498 30.238 -30.402 1.00 53.28 197 GLY A C 1
ATOM 1436 O O . GLY A 1 197 ? -30.390 29.395 -30.321 1.00 53.28 197 GLY A O 1
ATOM 1437 N N . ARG A 1 198 ? -28.348 30.091 -29.723 1.00 52.47 198 ARG A N 1
ATOM 1438 C CA . ARG A 1 198 ? -28.083 28.899 -28.888 1.00 52.47 198 ARG A CA 1
ATOM 1439 C C . ARG A 1 198 ? -28.721 28.931 -27.497 1.00 52.47 198 ARG A C 1
ATOM 1441 O O . ARG A 1 198 ? -28.850 27.873 -26.886 1.00 52.47 198 ARG A O 1
ATOM 1448 N N . VAL A 1 199 ? -29.162 30.090 -27.006 1.00 53.66 199 VAL A N 1
ATOM 1449 C CA . VAL A 1 199 ? -29.771 30.209 -25.664 1.00 53.66 199 VAL A CA 1
ATOM 1450 C C . VAL A 1 199 ? -31.289 29.991 -25.701 1.00 53.66 199 VAL A C 1
ATOM 1452 O O . VAL A 1 199 ? -31.879 29.545 -24.720 1.00 53.66 199 VAL A O 1
ATOM 1455 N N . LEU A 1 200 ? -31.935 30.206 -26.849 1.00 53.31 200 LEU A N 1
ATOM 1456 C CA . LEU A 1 200 ? -33.378 29.976 -26.996 1.00 53.31 200 LEU A CA 1
ATOM 1457 C C . LEU A 1 200 ? -33.756 28.487 -27.133 1.00 53.31 200 LEU A C 1
ATOM 1459 O O . LEU A 1 200 ? -34.895 28.119 -26.846 1.00 53.31 200 LEU A O 1
ATOM 1463 N N . ALA A 1 201 ? -32.820 27.613 -27.517 1.00 56.03 201 ALA A N 1
ATOM 1464 C CA . ALA A 1 201 ? -33.118 26.208 -27.804 1.00 56.03 201 ALA A CA 1
ATOM 1465 C C . ALA A 1 201 ? -33.447 25.366 -26.552 1.00 56.03 201 ALA A C 1
ATOM 1467 O O . ALA A 1 201 ? -34.301 24.483 -26.610 1.00 56.03 201 ALA A O 1
ATOM 1468 N N . SER A 1 202 ? -32.817 25.635 -25.406 1.00 57.00 202 SER A N 1
ATOM 1469 C CA . SER A 1 202 ? -33.019 24.851 -24.175 1.00 57.00 202 SER A CA 1
ATOM 1470 C C . SER A 1 202 ? -34.199 25.331 -23.315 1.00 57.00 202 SER A C 1
ATOM 1472 O O . SER A 1 202 ? -34.700 24.566 -22.492 1.00 57.00 202 SER A O 1
ATOM 1474 N N . GLY A 1 203 ? -34.701 26.555 -23.528 1.00 57.94 203 GLY A N 1
ATOM 1475 C CA . GLY A 1 203 ? -35.840 27.107 -22.779 1.00 57.94 203 GLY A CA 1
ATOM 1476 C C . GLY A 1 203 ? -37.224 26.681 -23.292 1.00 57.94 203 GLY A C 1
ATOM 1477 O O . GLY A 1 203 ? -38.179 26.621 -22.516 1.00 57.94 203 GLY A O 1
ATOM 1478 N N . GLY A 1 204 ? -37.351 26.343 -24.580 1.00 60.28 204 GLY A N 1
ATOM 1479 C CA . GLY A 1 204 ? -38.652 26.048 -25.201 1.00 60.28 204 GLY A CA 1
ATOM 1480 C C . GLY A 1 204 ? -39.330 24.768 -24.689 1.00 60.28 204 GLY A C 1
ATOM 1481 O O . GLY A 1 204 ? -40.554 24.719 -24.564 1.00 60.28 204 GLY A O 1
ATOM 1482 N N . ALA A 1 205 ? -38.551 23.742 -24.331 1.00 69.00 205 ALA A N 1
ATOM 1483 C CA . ALA A 1 205 ? -39.095 22.450 -23.903 1.00 69.00 205 ALA A CA 1
ATOM 1484 C C . ALA A 1 205 ? -39.877 22.540 -22.578 1.00 69.00 205 ALA A C 1
ATOM 1486 O O . ALA A 1 205 ? -40.897 21.872 -22.413 1.00 69.00 205 ALA A O 1
ATOM 1487 N N . ILE A 1 206 ? -39.447 23.407 -21.654 1.00 71.31 206 ILE A N 1
ATOM 1488 C CA . ILE A 1 206 ? -40.105 23.577 -20.350 1.00 71.31 206 ILE A CA 1
ATOM 1489 C C . ILE A 1 206 ? -41.462 24.279 -20.518 1.00 71.31 206 ILE A C 1
ATOM 1491 O O . ILE A 1 206 ? -42.445 23.884 -19.887 1.00 71.31 206 ILE A O 1
ATOM 1495 N N . ALA A 1 207 ? -41.554 25.261 -21.423 1.00 80.19 207 ALA A N 1
ATOM 1496 C CA . ALA A 1 207 ? -42.812 25.946 -21.723 1.00 80.19 207 ALA A CA 1
ATOM 1497 C C . ALA A 1 207 ? -43.852 24.999 -22.353 1.00 80.19 207 ALA A C 1
ATOM 1499 O O . ALA A 1 207 ? -45.025 25.039 -21.979 1.00 80.19 207 ALA A O 1
ATOM 1500 N N . LEU A 1 208 ? -43.425 24.097 -23.247 1.00 78.56 208 LEU A N 1
ATOM 1501 C CA . LEU A 1 208 ? -44.316 23.110 -23.869 1.00 78.56 208 LEU A CA 1
ATOM 1502 C C . LEU A 1 208 ? -44.910 22.130 -22.849 1.00 78.56 208 LEU A C 1
ATOM 1504 O O . LEU A 1 208 ? -46.107 21.850 -22.913 1.00 78.56 208 LEU A O 1
ATOM 1508 N N . ILE A 1 209 ? -44.120 21.660 -21.876 1.00 81.69 209 ILE A N 1
ATOM 1509 C CA . ILE A 1 209 ? -44.618 20.775 -20.807 1.00 81.69 209 ILE A CA 1
ATOM 1510 C C . ILE A 1 209 ? -45.660 21.501 -19.943 1.00 81.69 209 ILE A C 1
ATOM 1512 O O . ILE A 1 209 ? -46.708 20.931 -19.634 1.00 81.69 209 ILE A O 1
ATOM 1516 N N . GLY A 1 210 ? -45.416 22.772 -19.603 1.00 84.56 210 GLY A N 1
ATOM 1517 C CA . GLY A 1 210 ? -46.358 23.587 -18.833 1.00 84.56 210 GLY A CA 1
ATOM 1518 C C . GLY A 1 210 ? -47.702 23.785 -19.544 1.00 84.56 210 GLY A C 1
ATOM 1519 O O . GLY A 1 210 ? -48.760 23.569 -18.947 1.00 84.56 210 GLY A O 1
ATOM 1520 N N . VAL A 1 211 ? -47.676 24.128 -20.837 1.00 87.75 211 VAL A N 1
ATOM 1521 C CA . VAL A 1 211 ? -48.899 24.319 -21.638 1.00 87.75 211 VAL A CA 1
ATOM 1522 C C . VAL A 1 211 ? -49.670 23.006 -21.797 1.00 87.75 211 VAL A C 1
ATOM 1524 O O . VAL A 1 211 ? -50.893 22.995 -21.645 1.00 87.75 211 VAL A O 1
ATOM 1527 N N . LEU A 1 212 ? -48.981 21.883 -22.033 1.00 87.38 212 LEU A N 1
ATOM 1528 C CA . LEU A 1 212 ? -49.635 20.579 -22.176 1.00 87.38 212 LEU A CA 1
ATOM 1529 C C . LEU A 1 212 ? -50.330 20.141 -20.876 1.00 87.38 212 LEU A C 1
ATOM 1531 O O . LEU A 1 212 ? -51.460 19.647 -20.907 1.00 87.38 212 LEU A O 1
ATOM 1535 N N . GLY A 1 213 ? -49.680 20.374 -19.730 1.00 89.31 213 GLY A N 1
ATOM 1536 C CA . GLY A 1 213 ? -50.263 20.124 -18.413 1.00 89.31 213 GLY A CA 1
ATOM 1537 C C . GLY A 1 213 ? -51.532 20.946 -18.175 1.00 89.31 213 GLY A C 1
ATOM 1538 O O . GLY A 1 213 ? -52.550 20.403 -17.740 1.00 89.31 213 GLY A O 1
ATOM 1539 N N . LEU A 1 214 ? -51.516 22.234 -18.536 1.00 90.31 214 LEU A N 1
ATOM 1540 C CA . LEU A 1 214 ? -52.668 23.124 -18.371 1.00 90.31 214 LEU A CA 1
ATOM 1541 C C . LEU A 1 214 ? -53.871 22.685 -19.227 1.00 90.31 214 LEU A C 1
ATOM 1543 O O . LEU A 1 214 ? -55.008 22.653 -18.746 1.00 90.31 214 LEU A O 1
ATOM 1547 N N . VAL A 1 215 ? -53.627 22.287 -20.481 1.00 91.75 215 VAL A N 1
ATOM 1548 C CA . VAL A 1 215 ? -54.680 21.801 -21.390 1.00 91.75 215 VAL A CA 1
ATOM 1549 C C . VAL A 1 215 ? -55.336 20.532 -20.839 1.00 91.75 215 VAL A C 1
ATOM 1551 O O . VAL A 1 215 ? -56.566 20.433 -20.839 1.00 91.75 215 VAL A O 1
ATOM 1554 N N . LEU A 1 216 ? -54.551 19.590 -20.308 1.00 87.12 216 LEU A N 1
ATOM 1555 C CA . LEU A 1 216 ? -55.079 18.357 -19.713 1.00 87.12 216 LEU A CA 1
ATOM 1556 C C . LEU A 1 216 ? -55.972 18.635 -18.495 1.00 87.12 216 LEU A C 1
ATOM 1558 O O . LEU A 1 216 ? -57.071 18.081 -18.409 1.00 87.12 216 LEU A O 1
ATOM 1562 N N . VAL A 1 217 ? -55.557 19.540 -17.600 1.00 88.06 217 VAL A N 1
ATOM 1563 C CA . VAL A 1 217 ? -56.355 19.925 -16.421 1.00 88.06 217 VAL A CA 1
ATOM 1564 C C . VAL A 1 217 ? -57.668 20.598 -16.836 1.00 88.06 217 VAL A C 1
ATOM 1566 O O . VAL A 1 217 ? -58.732 20.244 -16.321 1.00 88.06 217 VAL A O 1
ATOM 1569 N N . SER A 1 218 ? -57.633 21.497 -17.827 1.00 85.56 218 SER A N 1
ATOM 1570 C CA . SER A 1 218 ? -58.841 22.177 -18.322 1.00 85.56 218 SER A CA 1
ATOM 1571 C C . SER A 1 218 ? -59.882 21.202 -18.896 1.00 85.56 218 SER A C 1
ATOM 1573 O O . SER A 1 218 ? -61.089 21.369 -18.698 1.00 85.56 218 SER A O 1
ATOM 1575 N N . ARG A 1 219 ? -59.427 20.129 -19.559 1.00 84.12 219 ARG A N 1
ATOM 1576 C CA . ARG A 1 219 ? -60.304 19.136 -20.191 1.00 84.12 219 ARG A CA 1
ATOM 1577 C C . ARG A 1 219 ? -60.982 18.218 -19.175 1.00 84.12 219 ARG A C 1
ATOM 1579 O O . ARG A 1 219 ? -62.116 17.804 -19.413 1.00 84.12 219 ARG A O 1
ATOM 1586 N N . LEU A 1 220 ? -60.327 17.917 -18.050 1.00 85.50 220 LEU A N 1
ATOM 1587 C CA . LEU A 1 220 ? -60.941 17.147 -16.963 1.00 85.50 220 LEU A CA 1
ATOM 1588 C C . LEU A 1 220 ? -61.988 17.963 -16.191 1.00 85.50 220 LEU A C 1
ATOM 1590 O O . LEU A 1 220 ? -63.010 17.403 -15.799 1.00 85.50 220 LEU A O 1
ATOM 1594 N N . GLY A 1 221 ? -61.778 19.273 -16.018 1.00 83.69 221 GLY A N 1
ATOM 1595 C CA . GLY A 1 221 ? -62.745 20.155 -15.351 1.00 83.69 221 GLY A CA 1
ATOM 1596 C C . GLY A 1 221 ? -64.081 20.258 -16.094 1.00 83.69 221 GLY A C 1
ATOM 1597 O O . GLY A 1 221 ? -65.140 20.217 -15.476 1.00 83.69 221 GLY A O 1
ATOM 1598 N N . ARG A 1 222 ? -64.049 20.283 -17.432 1.00 78.88 222 ARG A N 1
ATOM 1599 C CA . ARG A 1 222 ? -65.251 20.412 -18.277 1.00 78.88 222 ARG A CA 1
ATOM 1600 C C . ARG A 1 222 ? -66.139 19.153 -18.322 1.00 78.88 222 ARG A C 1
ATOM 1602 O O . ARG A 1 222 ? -67.228 19.219 -18.865 1.00 78.88 222 ARG A O 1
ATOM 1609 N N . ARG A 1 223 ? -65.704 18.004 -17.783 1.00 70.62 223 ARG A N 1
ATOM 1610 C CA . ARG A 1 223 ? -66.519 16.765 -17.726 1.00 70.62 223 ARG A CA 1
ATOM 1611 C C . ARG A 1 223 ? -67.293 16.578 -16.416 1.00 70.62 223 ARG A C 1
ATOM 1613 O O . ARG A 1 223 ? -68.011 15.593 -16.290 1.00 70.62 223 ARG A O 1
ATOM 1620 N N . ARG A 1 224 ? -67.104 17.464 -15.433 1.00 64.75 224 ARG A N 1
ATOM 1621 C CA . ARG A 1 224 ? -67.751 17.386 -14.108 1.00 64.75 224 ARG A CA 1
ATOM 1622 C C . ARG A 1 224 ? -68.773 18.501 -13.847 1.00 64.75 224 ARG A C 1
ATOM 1624 O O . ARG A 1 224 ? -69.265 18.586 -12.727 1.00 64.75 224 ARG A O 1
ATOM 1631 N N . GLY A 1 225 ? -69.072 19.328 -14.846 1.00 60.12 225 GLY A N 1
ATOM 1632 C CA . GLY A 1 225 ? -70.208 20.255 -14.857 1.00 60.12 225 GLY A CA 1
ATOM 1633 C C . GLY A 1 225 ? -71.136 19.881 -15.994 1.00 60.12 225 GLY A C 1
ATOM 1634 O O . GLY A 1 225 ? -72.360 19.964 -15.783 1.00 60.12 225 GLY A O 1
#

Foldseek 3Di:
DDDDDDDDDDDDDDDDPDDDDDDDPDDDDPPPDDDDPPDPPDDDPPPADADDLVDLVLLLVLQLPFQWKFKWFFADWDQDPPDNQKIWTFTQTCGTQHHDDDHRDTATEIEPDDSPDDQDDDHGFMKIARFHQDPNHTYAYSHSGIHTDRVHDDPVSVVSSNVSSVPNDHPPDPDPPPPPPPPDPCPDPPPPPPPCVVVVPVPVVVVVVVVVVVVVVVVVVVVVD

Organism: Nocardioides simplex (NCBI:txid2045)

Radius of gyration: 30.03 Å; chains: 1; bounding box: 86×78×51 Å

Sequence (225 aa):
MTSSARRLLPPALLAVLALAPAAPAGATAAPVAVPEPATAPAAYPAMCDALDLTDEAEIDARALPADDVFAGTVRAVQPTAGDAKRIGYLVAVERPFRGDIDKDKQVLVTIDWPADVDPTVRKARAYLFFTNDRGGRVVADPCTGTALLPGGITPRVTATLRRYLASVEPTAPPSPTPQPVAFDDPGDPLGNPPELGRVLASGGAIALIGVLGLVLVSRLGRRRG

Secondary structure (DSSP, 8-state):
------------------PPP-------PPP----------PPPPTTSPPP-TT-HHHHHHHHTT-SEEEEEEEEEEEEETTEEEEEEEEEEEEEEEESSPPTT-EEEEEE---TTS---PPTT-EEEEEEEESSS-EEE-TTTSEEE-TT-S-HHHHHHHHHHHTT----PPPPPP-----------TT-----THHHHHHHHHHHHHHHHHHHHHHHHHTT--